Protein AF-A0A955EKD9-F1 (afdb_monomer_lite)

Radius of gyration: 18.62 Å; chains: 1; bounding box: 45×38×48 Å

Sequence (215 aa):
QSFLDLGGYDPAFGYYVEEYDLCARLIRHDQRIIHSRAITFEHRKVTAGRDFGDILYRLVRNNAWVMARYAPDEHAADALQRMLSRYEGIARRENVIEAWQRARADIDGSLSGQPRTPLSEKGWRRLTGAAAVAAHLVPALRRDDITSVHLIAEGKGADVIAHELTQAGIRLCDQAPTAVIGTLSPGPLLDALARDPDACAPWSLRHHDGILARR

pLDDT: mean 92.91, std 12.82, range [29.22, 98.69]

Structure (mmCIF, N/CA/C/O backbone):
data_AF-A0A955EKD9-F1
#
_entry.id   AF-A0A955EKD9-F1
#
loop_
_atom_site.group_PDB
_atom_site.id
_atom_site.type_symbol
_atom_site.label_atom_id
_atom_site.label_alt_id
_atom_site.label_comp_id
_atom_site.label_asym_id
_atom_site.label_entity_id
_atom_site.label_seq_id
_atom_site.pdbx_PDB_ins_code
_atom_site.Cartn_x
_atom_site.Cartn_y
_atom_site.Cartn_z
_atom_site.occupancy
_atom_site.B_iso_or_equiv
_atom_site.auth_seq_id
_atom_site.auth_comp_id
_atom_site.auth_asym_id
_atom_site.auth_atom_id
_atom_site.pdbx_PDB_model_num
ATOM 1 N N . GLN A 1 1 ? -9.204 -21.662 -11.131 1.00 68.81 1 GLN A N 1
ATOM 2 C CA . GLN A 1 1 ? -9.747 -21.117 -12.388 1.00 68.81 1 GLN A CA 1
ATOM 3 C C . GLN A 1 1 ? -9.455 -19.622 -12.520 1.00 68.81 1 GLN A C 1
ATOM 5 O O . GLN A 1 1 ? -8.632 -19.290 -13.357 1.00 68.81 1 GLN A O 1
ATOM 10 N N . SER A 1 2 ? -9.918 -18.765 -11.593 1.00 86.81 2 SER A N 1
ATOM 11 C CA . SER A 1 2 ? -9.746 -17.294 -11.664 1.00 86.81 2 SER A CA 1
ATOM 12 C C . SER A 1 2 ? -8.355 -16.756 -12.077 1.00 86.81 2 SER A C 1
ATOM 14 O O . SER A 1 2 ? -8.279 -15.878 -12.928 1.00 86.81 2 SER A O 1
ATOM 16 N N . PHE A 1 3 ? -7.244 -17.283 -11.539 1.00 92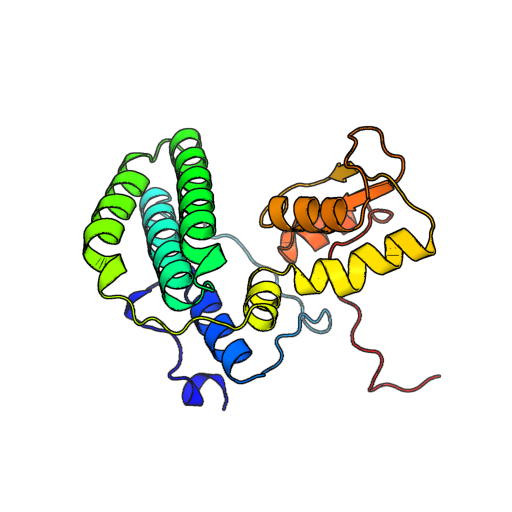.69 3 PHE A N 1
ATOM 17 C CA . PHE A 1 3 ? -5.898 -16.792 -11.889 1.00 92.69 3 PHE A CA 1
ATOM 18 C C . PHE A 1 3 ? -5.590 -16.887 -13.392 1.00 92.69 3 PHE A C 1
ATOM 20 O O . PHE A 1 3 ? -5.113 -15.920 -13.980 1.00 92.69 3 PHE A O 1
ATOM 27 N N . LEU A 1 4 ? -5.877 -18.036 -14.014 1.00 94.44 4 LEU A N 1
ATOM 28 C CA . LEU A 1 4 ? -5.618 -18.256 -15.439 1.00 94.44 4 LEU A CA 1
ATOM 29 C C . LEU A 1 4 ? -6.639 -17.525 -16.310 1.00 94.44 4 LEU A C 1
ATOM 31 O O . LEU A 1 4 ? -6.264 -16.978 -17.341 1.00 94.44 4 LEU A O 1
ATOM 35 N N . ASP A 1 5 ? -7.891 -17.443 -15.857 1.00 94.94 5 ASP A N 1
ATOM 36 C CA . ASP A 1 5 ? -8.950 -16.715 -16.566 1.00 94.94 5 ASP A CA 1
ATOM 37 C C . ASP A 1 5 ? -8.640 -15.208 -16.663 1.00 94.94 5 ASP A C 1
ATOM 39 O O . ASP A 1 5 ? -9.056 -14.543 -17.607 1.00 94.94 5 ASP A O 1
ATOM 43 N N . LEU A 1 6 ? -7.870 -14.670 -15.708 1.00 95.38 6 LEU A N 1
ATOM 44 C CA . LEU A 1 6 ? -7.386 -13.287 -15.715 1.00 95.38 6 LEU A CA 1
ATOM 45 C C . LEU A 1 6 ? -6.032 -13.108 -16.422 1.00 95.38 6 LEU A C 1
ATOM 47 O O . LEU A 1 6 ? -5.512 -11.993 -16.433 1.00 95.38 6 LEU A O 1
ATOM 51 N N . GLY A 1 7 ? -5.450 -14.167 -16.994 1.00 96.00 7 GLY A N 1
ATOM 52 C CA . GLY A 1 7 ? -4.169 -14.119 -17.708 1.00 96.00 7 GLY A CA 1
ATOM 53 C C . GLY A 1 7 ? -2.924 -14.278 -16.828 1.00 96.00 7 GLY A C 1
ATOM 54 O O . GLY A 1 7 ? -1.817 -14.014 -17.285 1.00 96.00 7 GLY A O 1
ATOM 55 N N . GLY A 1 8 ? -3.074 -14.712 -15.575 1.00 96.12 8 GLY A N 1
ATOM 56 C CA . GLY A 1 8 ? -1.955 -14.943 -14.664 1.00 96.12 8 GLY A CA 1
ATOM 57 C C . GLY A 1 8 ? -1.267 -13.655 -14.202 1.00 96.12 8 GLY A C 1
ATOM 58 O O . GLY A 1 8 ? -1.914 -12.615 -14.067 1.00 96.12 8 GLY A O 1
ATOM 59 N N . TYR A 1 9 ? 0.034 -13.723 -13.915 1.00 97.69 9 TYR A N 1
ATOM 60 C CA . TYR A 1 9 ? 0.854 -12.535 -13.657 1.00 97.69 9 TYR A CA 1
ATOM 61 C C . TYR A 1 9 ? 1.326 -11.910 -14.967 1.00 97.69 9 TYR A C 1
ATOM 63 O O . TYR A 1 9 ? 1.679 -12.629 -15.899 1.00 97.69 9 TYR A O 1
ATOM 71 N N . ASP A 1 10 ? 1.385 -10.579 -15.009 1.00 97.06 10 ASP A N 1
ATOM 72 C CA . ASP A 1 10 ? 2.020 -9.864 -16.113 1.00 97.06 10 ASP A CA 1
ATOM 73 C C . ASP A 1 10 ? 3.542 -10.115 -16.072 1.00 97.06 10 ASP A C 1
ATOM 75 O O . ASP A 1 10 ? 4.213 -9.655 -15.139 1.00 97.06 10 ASP A O 1
ATOM 79 N N . PRO A 1 11 ? 4.120 -10.826 -17.061 1.00 97.00 11 PRO A N 1
ATOM 80 C CA . PRO A 1 11 ? 5.540 -11.165 -17.053 1.00 97.00 11 PRO A CA 1
ATOM 81 C C . PRO A 1 11 ? 6.444 -9.929 -17.127 1.00 97.00 11 PRO A C 1
ATOM 83 O O . PRO A 1 11 ? 7.606 -10.011 -16.727 1.00 97.00 11 PRO A O 1
ATOM 86 N N . ALA A 1 12 ? 5.936 -8.774 -17.575 1.00 96.81 12 ALA A N 1
ATOM 87 C CA . ALA A 1 12 ? 6.707 -7.537 -17.613 1.00 96.81 12 ALA A CA 1
ATOM 88 C C . ALA A 1 12 ? 7.110 -7.059 -16.211 1.00 96.81 12 ALA A C 1
ATOM 90 O O . ALA A 1 12 ? 8.150 -6.411 -16.072 1.00 96.81 12 ALA A O 1
ATOM 91 N N . PHE A 1 13 ? 6.347 -7.400 -15.162 1.00 96.94 13 PHE A N 1
ATOM 92 C CA . PHE A 1 13 ? 6.727 -7.114 -13.773 1.00 96.94 13 PHE A CA 1
ATOM 93 C C . PHE A 1 13 ? 7.996 -7.874 -13.378 1.00 96.94 13 PHE A C 1
ATOM 95 O O . PHE A 1 13 ? 8.856 -7.329 -12.675 1.00 96.94 13 PHE A O 1
ATOM 102 N N . GLY A 1 14 ? 8.127 -9.113 -13.860 1.00 94.56 14 GLY A N 1
ATOM 103 C CA . GLY A 1 14 ? 9.163 -10.070 -13.492 1.00 94.56 14 GLY A CA 1
ATOM 104 C C . GLY A 1 14 ? 9.032 -10.538 -12.042 1.00 94.56 14 GLY A C 1
ATOM 105 O O . GLY A 1 14 ? 8.779 -11.711 -11.797 1.00 94.56 14 GLY A O 1
ATOM 106 N N . TYR A 1 15 ? 9.221 -9.620 -11.092 1.00 91.50 15 TYR A N 1
ATOM 107 C CA . TYR A 1 15 ? 9.164 -9.877 -9.656 1.00 91.50 15 TYR A CA 1
ATOM 108 C C . TYR A 1 15 ? 8.871 -8.586 -8.877 1.00 91.50 15 TYR A C 1
ATOM 110 O O . TYR A 1 15 ? 9.307 -7.508 -9.296 1.00 91.50 15 TYR A O 1
ATOM 118 N N . TYR A 1 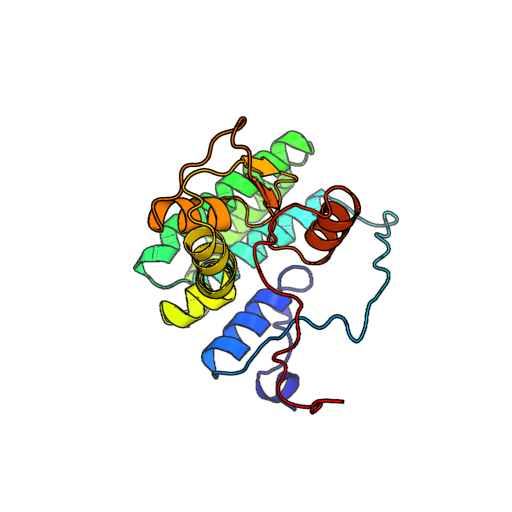16 ? 8.247 -8.736 -7.708 1.00 94.50 16 TYR A N 1
ATOM 119 C CA . TYR A 1 16 ? 7.728 -7.688 -6.827 1.00 94.50 16 TYR A CA 1
ATOM 120 C C . TYR A 1 16 ? 6.524 -6.931 -7.401 1.00 94.50 16 TYR A C 1
ATOM 122 O O . TYR A 1 16 ? 6.656 -6.224 -8.398 1.00 94.50 16 TYR A O 1
ATOM 130 N N . VAL A 1 17 ? 5.408 -6.920 -6.656 1.00 96.94 17 VAL A N 1
ATOM 131 C CA . VAL A 1 17 ? 4.205 -6.097 -6.904 1.00 96.94 17 VAL A CA 1
ATOM 132 C C . VAL A 1 17 ? 3.298 -6.653 -8.013 1.00 96.94 17 VAL A C 1
ATOM 134 O O . VAL A 1 17 ? 2.203 -6.128 -8.227 1.00 96.94 17 VAL A O 1
ATOM 137 N N . GLU A 1 18 ? 3.669 -7.757 -8.668 1.00 97.56 18 GLU A N 1
ATOM 138 C CA . GLU A 1 18 ? 2.787 -8.488 -9.588 1.00 97.56 18 GLU A CA 1
ATOM 139 C C . GLU A 1 18 ? 1.488 -8.935 -8.902 1.00 97.56 18 GLU A C 1
ATOM 141 O O . GLU A 1 18 ? 0.423 -9.006 -9.523 1.00 97.56 18 GLU A O 1
ATOM 146 N N . GLU A 1 19 ? 1.551 -9.169 -7.590 1.00 96.69 19 GLU A N 1
ATOM 147 C CA . GLU A 1 19 ? 0.399 -9.530 -6.788 1.00 96.69 19 GLU A CA 1
ATOM 148 C C . GLU A 1 19 ? -0.602 -8.374 -6.650 1.00 96.69 19 GLU A C 1
ATOM 150 O O . GLU A 1 19 ? -1.799 -8.634 -6.544 1.00 96.69 19 GLU A O 1
ATOM 155 N N . TYR A 1 20 ? -0.172 -7.105 -6.720 1.00 97.62 20 TYR A N 1
ATOM 156 C CA . TYR A 1 20 ? -1.100 -5.961 -6.653 1.00 97.62 20 TYR A CA 1
ATOM 157 C C . TYR A 1 20 ? -1.836 -5.766 -7.974 1.00 97.62 20 TYR A C 1
ATOM 159 O O . TYR A 1 20 ? -3.033 -5.484 -7.953 1.00 97.62 20 TYR A O 1
ATOM 167 N N . ASP A 1 21 ? -1.156 -5.967 -9.104 1.00 98.31 21 ASP A N 1
ATOM 168 C CA . ASP A 1 21 ? -1.784 -5.976 -10.429 1.00 98.31 21 ASP A CA 1
ATOM 169 C C . ASP A 1 21 ? -2.865 -7.066 -10.516 1.00 98.31 21 ASP A C 1
ATOM 171 O O . ASP A 1 21 ? -4.015 -6.792 -10.872 1.00 98.31 21 ASP A O 1
ATOM 175 N N . LEU A 1 22 ? -2.538 -8.286 -10.072 1.00 97.75 22 LEU A N 1
ATOM 176 C CA . LEU A 1 22 ? -3.513 -9.373 -9.992 1.00 97.75 22 LEU A CA 1
ATOM 177 C C . LEU A 1 22 ? -4.671 -9.030 -9.043 1.00 97.75 22 LEU A C 1
ATOM 179 O O . LEU A 1 22 ? -5.830 -9.232 -9.401 1.00 97.75 22 LEU A O 1
ATOM 183 N N . CYS A 1 23 ? -4.390 -8.486 -7.854 1.00 97.81 23 CYS A N 1
ATOM 184 C CA . CYS A 1 23 ? -5.432 -8.068 -6.912 1.00 97.81 23 CYS A CA 1
ATOM 185 C C . CYS A 1 23 ? -6.364 -7.014 -7.518 1.00 97.81 23 CYS A C 1
ATOM 187 O O . CYS A 1 23 ? -7.579 -7.111 -7.347 1.00 97.81 23 CYS A O 1
ATOM 189 N N . ALA A 1 24 ? -5.828 -6.035 -8.249 1.00 98.19 24 ALA A N 1
ATOM 190 C CA . ALA A 1 24 ? -6.625 -5.017 -8.920 1.00 98.19 24 ALA A CA 1
ATOM 191 C C . ALA A 1 24 ? -7.549 -5.639 -9.977 1.00 98.19 24 ALA A C 1
ATOM 193 O O . ALA A 1 24 ? -8.745 -5.342 -9.993 1.00 98.19 24 ALA A O 1
ATOM 194 N N . ARG A 1 25 ? -7.040 -6.573 -10.794 1.00 97.81 25 ARG A N 1
ATOM 195 C CA . ARG A 1 25 ? -7.864 -7.328 -11.753 1.00 97.81 25 ARG A CA 1
ATOM 196 C C . ARG A 1 25 ? -8.952 -8.146 -11.055 1.00 97.81 25 ARG A C 1
ATOM 198 O O . ARG A 1 25 ? -10.115 -8.040 -11.431 1.00 97.81 25 ARG A O 1
ATOM 205 N N . LEU A 1 26 ? -8.625 -8.881 -9.991 1.00 97.56 26 LEU A N 1
ATOM 206 C CA . LEU A 1 26 ? -9.610 -9.624 -9.191 1.00 97.56 26 LEU A CA 1
ATOM 207 C C . LEU A 1 26 ? -10.717 -8.701 -8.652 1.00 97.56 26 LEU A C 1
ATOM 209 O O . LEU A 1 26 ? -11.901 -9.004 -8.789 1.00 97.56 26 LEU A O 1
ATOM 213 N N . ILE A 1 27 ? -10.341 -7.554 -8.077 1.00 97.44 27 ILE A N 1
ATOM 214 C CA . ILE A 1 27 ? -11.277 -6.561 -7.531 1.00 97.44 27 ILE A CA 1
ATOM 215 C C . ILE A 1 27 ? -12.175 -5.981 -8.626 1.00 97.44 27 ILE A C 1
ATOM 217 O O . ILE A 1 27 ? -13.371 -5.820 -8.392 1.00 97.44 27 ILE A O 1
ATOM 221 N N . ARG A 1 28 ? -11.618 -5.687 -9.805 1.00 96.88 28 ARG A N 1
ATOM 222 C CA . ARG A 1 28 ? -12.356 -5.173 -10.966 1.00 96.88 28 ARG A CA 1
ATOM 223 C C . ARG A 1 28 ? -13.402 -6.162 -11.487 1.00 96.88 28 ARG A C 1
ATOM 225 O O . ARG A 1 28 ? -14.419 -5.733 -12.013 1.00 96.88 28 ARG A O 1
ATOM 232 N N . HIS A 1 29 ? -13.168 -7.460 -11.311 1.00 96.12 29 HIS A N 1
ATOM 233 C CA . HIS A 1 29 ? -14.123 -8.530 -11.616 1.00 96.12 29 HIS A CA 1
ATOM 234 C C . HIS A 1 29 ? -14.992 -8.921 -10.405 1.00 96.12 29 HIS A C 1
ATOM 236 O O . HIS A 1 29 ? -15.474 -10.050 -10.327 1.00 96.12 29 HIS A O 1
ATOM 242 N N . ASP A 1 30 ? -15.150 -8.012 -9.434 1.00 94.75 30 ASP A N 1
ATOM 243 C CA . ASP A 1 30 ? -15.943 -8.180 -8.208 1.00 94.75 30 ASP A CA 1
ATOM 244 C C . ASP A 1 30 ? -15.587 -9.416 -7.366 1.00 94.75 30 ASP A C 1
ATOM 246 O O . ASP A 1 30 ? -16.327 -9.822 -6.464 1.00 94.75 30 ASP A O 1
ATOM 250 N N . GLN A 1 31 ? -14.404 -9.990 -7.580 1.00 95.56 31 GLN A N 1
ATOM 251 C CA . GLN A 1 31 ? -13.949 -11.126 -6.799 1.00 95.56 31 GLN A CA 1
ATOM 252 C C . GLN A 1 31 ? -13.519 -10.690 -5.401 1.00 95.56 31 GLN A C 1
ATOM 254 O O . GLN A 1 31 ? -13.154 -9.535 -5.146 1.00 95.56 31 GLN A O 1
ATOM 259 N N . ARG A 1 32 ? -13.576 -11.632 -4.458 1.00 91.44 32 ARG A N 1
ATOM 260 C CA . ARG A 1 32 ? -13.220 -11.419 -3.053 1.00 91.44 32 ARG A CA 1
ATOM 261 C C . ARG A 1 32 ? -11.824 -11.957 -2.768 1.00 91.44 32 ARG A C 1
ATOM 263 O O . ARG A 1 32 ? -11.495 -13.072 -3.151 1.00 91.44 32 ARG A O 1
ATOM 270 N N . ILE A 1 33 ? -11.048 -11.165 -2.038 1.00 89.94 33 ILE A N 1
ATOM 271 C CA . ILE A 1 33 ? -9.732 -11.531 -1.515 1.00 89.94 33 ILE A CA 1
ATOM 272 C C . ILE A 1 33 ? -9.880 -11.544 0.002 1.00 89.94 33 ILE A C 1
ATOM 274 O O . ILE A 1 33 ? -10.353 -10.564 0.579 1.00 8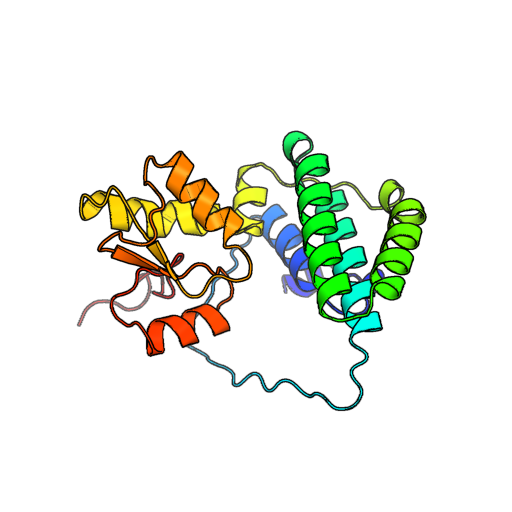9.94 33 ILE A O 1
ATOM 278 N N . ILE A 1 34 ? -9.551 -12.669 0.632 1.00 86.88 34 ILE A N 1
ATOM 279 C CA . ILE A 1 34 ? -9.764 -12.898 2.062 1.00 86.88 34 ILE A CA 1
ATOM 280 C C . ILE A 1 34 ? -8.443 -13.354 2.673 1.00 86.88 34 ILE A C 1
ATOM 282 O O . ILE A 1 34 ? -7.807 -14.273 2.164 1.00 86.88 34 ILE A O 1
ATOM 286 N N . HIS A 1 35 ? -8.063 -12.738 3.790 1.00 83.94 35 HIS A N 1
ATOM 287 C CA . HIS A 1 35 ? -6.997 -13.243 4.646 1.00 83.94 35 HIS A CA 1
ATOM 288 C C . HIS A 1 35 ? -7.596 -14.238 5.643 1.00 83.94 35 HIS A C 1
ATOM 290 O O . HIS A 1 35 ? -8.589 -13.935 6.301 1.00 83.94 35 HIS A O 1
ATOM 296 N N . SER A 1 36 ? -7.005 -15.426 5.753 1.00 83.88 36 SER A N 1
ATOM 297 C CA . SER A 1 36 ? -7.449 -16.480 6.668 1.00 83.88 36 SER A CA 1
ATOM 298 C C . SER A 1 36 ? -6.313 -16.887 7.597 1.00 83.88 36 SER A C 1
ATOM 300 O O . SER A 1 36 ? -5.160 -16.948 7.181 1.00 83.88 36 SER A O 1
ATOM 302 N N . ARG A 1 37 ? -6.655 -17.196 8.854 1.00 81.44 37 ARG A N 1
ATOM 303 C CA . ARG A 1 37 ? -5.739 -17.818 9.826 1.00 81.44 37 ARG A CA 1
ATOM 304 C C . ARG A 1 37 ? -5.813 -19.341 9.836 1.00 81.44 37 ARG A C 1
ATOM 306 O O . ARG A 1 37 ? -5.075 -19.960 10.593 1.00 81.44 37 ARG A O 1
ATOM 313 N N . ALA A 1 38 ? -6.700 -19.940 9.040 1.00 85.56 38 ALA A N 1
ATOM 314 C CA . ALA A 1 38 ? -6.830 -21.393 8.966 1.00 85.56 38 ALA A CA 1
ATOM 315 C C . ALA A 1 38 ? -5.541 -22.048 8.451 1.00 85.56 38 ALA A C 1
ATOM 317 O O . ALA A 1 38 ? -5.279 -23.210 8.746 1.00 85.56 38 ALA A O 1
ATOM 318 N N . ILE A 1 39 ? -4.738 -21.293 7.696 1.00 84.19 39 ILE A N 1
ATOM 319 C CA . ILE A 1 39 ? -3.436 -21.715 7.200 1.00 84.19 39 ILE A CA 1
ATOM 320 C C . ILE A 1 39 ? -2.447 -20.578 7.448 1.00 84.19 39 ILE A C 1
ATOM 322 O O . ILE A 1 39 ? -2.705 -19.430 7.085 1.00 84.19 39 ILE A O 1
ATOM 326 N N . THR A 1 40 ? -1.314 -20.900 8.066 1.00 83.19 40 THR A N 1
ATOM 327 C CA . THR A 1 40 ? -0.208 -19.972 8.304 1.00 83.19 40 THR A CA 1
ATOM 328 C C . THR A 1 40 ? 1.068 -20.523 7.687 1.00 83.19 40 THR A C 1
ATOM 330 O O . THR A 1 40 ? 1.267 -21.733 7.598 1.00 83.19 40 THR A O 1
ATOM 333 N N . PHE A 1 41 ? 1.938 -19.620 7.244 1.00 86.81 41 PHE A N 1
ATOM 334 C CA . PHE A 1 41 ? 3.208 -19.971 6.623 1.00 86.81 41 PHE A CA 1
ATOM 335 C C . PHE A 1 41 ? 4.335 -19.216 7.316 1.00 86.81 41 PHE A C 1
ATOM 337 O O . PHE A 1 41 ? 4.217 -18.017 7.577 1.00 86.81 41 PHE A O 1
ATOM 344 N N . GLU A 1 42 ? 5.441 -19.908 7.579 1.00 87.69 42 GLU A N 1
ATOM 345 C CA . GLU A 1 42 ? 6.676 -19.265 8.014 1.00 87.69 42 GLU A CA 1
ATOM 346 C C . GLU A 1 42 ? 7.377 -18.662 6.788 1.00 87.69 42 GLU A C 1
ATOM 348 O O . GLU A 1 42 ? 7.867 -19.379 5.915 1.00 87.69 42 GLU A O 1
ATOM 353 N N . HIS A 1 43 ? 7.425 -17.332 6.705 1.00 85.75 43 HIS A N 1
ATOM 354 C CA . HIS A 1 43 ? 8.124 -16.643 5.624 1.00 85.75 43 HIS A CA 1
ATOM 355 C C . HIS A 1 43 ? 9.549 -16.281 6.051 1.00 85.75 43 HIS A C 1
ATOM 357 O O . HIS A 1 43 ? 9.783 -15.273 6.721 1.00 85.75 43 HIS A O 1
ATOM 363 N N . ARG A 1 44 ? 10.522 -17.096 5.630 1.00 86.38 44 ARG A N 1
ATOM 364 C CA . ARG A 1 44 ? 11.944 -16.819 5.859 1.00 86.38 44 ARG A CA 1
ATOM 365 C C . ARG A 1 44 ? 12.491 -15.911 4.769 1.00 86.38 44 ARG A C 1
ATOM 367 O O . ARG A 1 44 ? 12.543 -16.280 3.598 1.00 86.38 44 ARG A O 1
ATOM 374 N N . LYS A 1 45 ? 12.955 -14.727 5.167 1.00 82.75 45 LYS A N 1
ATOM 375 C CA . LYS A 1 45 ? 13.708 -13.846 4.272 1.00 82.75 45 LYS A CA 1
ATOM 376 C C . LYS A 1 45 ? 15.063 -14.492 3.985 1.00 82.75 45 LYS A C 1
ATOM 378 O O . LYS A 1 45 ? 15.915 -14.554 4.864 1.00 82.75 45 LYS A O 1
ATOM 383 N N . VAL A 1 46 ? 15.274 -14.937 2.753 1.00 86.94 46 VAL A N 1
ATOM 384 C CA . VAL A 1 46 ? 16.617 -15.278 2.272 1.00 86.94 46 VAL A CA 1
ATOM 385 C C . VAL A 1 46 ? 17.361 -13.969 2.020 1.00 86.94 46 VAL A C 1
ATOM 387 O O . VAL A 1 46 ? 16.789 -13.053 1.432 1.00 86.94 46 VAL A O 1
ATOM 390 N N . THR A 1 47 ? 18.593 -13.841 2.507 1.00 83.94 47 THR A N 1
ATOM 391 C CA . THR A 1 47 ? 19.465 -12.676 2.254 1.00 83.94 47 THR A CA 1
ATOM 392 C C . THR A 1 47 ? 20.481 -12.953 1.150 1.00 83.94 47 THR A C 1
ATOM 394 O O . THR A 1 47 ? 20.868 -12.037 0.431 1.00 83.94 47 THR A O 1
ATOM 397 N N . ALA A 1 48 ? 20.877 -14.216 0.976 1.00 90.50 48 ALA A N 1
ATOM 398 C CA . ALA A 1 48 ? 21.798 -14.632 -0.072 1.00 90.50 48 ALA A CA 1
ATOM 399 C C . ALA A 1 48 ? 21.249 -14.291 -1.469 1.00 90.50 48 ALA A C 1
ATOM 401 O O . ALA A 1 48 ? 20.095 -14.587 -1.780 1.00 90.50 48 ALA A O 1
ATOM 402 N N . GLY A 1 49 ? 22.087 -13.665 -2.300 1.00 86.56 49 GLY A N 1
ATOM 403 C CA . GLY A 1 49 ? 21.756 -13.319 -3.687 1.00 86.56 49 GLY A CA 1
ATOM 404 C C . GLY A 1 49 ? 20.778 -12.154 -3.855 1.00 86.56 49 GLY A C 1
ATOM 405 O O . GLY A 1 49 ? 20.250 -11.969 -4.948 1.00 86.56 49 GLY A O 1
ATOM 406 N N . ARG A 1 50 ? 20.504 -11.374 -2.800 1.00 90.50 50 ARG A N 1
ATOM 407 C CA . ARG A 1 50 ? 19.623 -10.203 -2.886 1.00 90.50 50 ARG A CA 1
ATOM 408 C C . ARG A 1 50 ? 20.424 -8.918 -3.014 1.00 90.50 50 ARG A C 1
ATOM 410 O O . ARG A 1 50 ? 21.055 -8.486 -2.056 1.00 90.50 50 ARG A O 1
ATOM 417 N N . ASP A 1 51 ? 20.311 -8.281 -4.170 1.00 94.62 51 ASP A N 1
ATOM 418 C CA . ASP A 1 51 ? 20.728 -6.897 -4.367 1.00 94.62 51 ASP A CA 1
ATOM 419 C C . ASP A 1 51 ? 19.561 -5.968 -3.999 1.00 94.62 51 ASP A C 1
ATOM 421 O O . ASP A 1 51 ? 18.495 -5.994 -4.623 1.00 94.62 51 ASP A O 1
ATOM 425 N N . PHE A 1 52 ? 19.729 -5.172 -2.940 1.00 95.31 52 PHE A N 1
ATOM 426 C CA . PHE A 1 52 ? 18.672 -4.273 -2.479 1.00 95.31 52 PHE A CA 1
ATOM 427 C C . PHE A 1 52 ? 18.363 -3.153 -3.482 1.00 95.31 52 PHE A C 1
ATOM 429 O O . PHE A 1 52 ? 17.205 -2.752 -3.596 1.00 95.31 52 PHE A O 1
ATOM 436 N N . GLY A 1 53 ? 19.353 -2.695 -4.250 1.00 97.69 53 GLY A N 1
ATOM 437 C CA . GLY A 1 53 ? 19.157 -1.729 -5.325 1.00 97.69 53 GLY A CA 1
ATOM 438 C C . GLY A 1 53 ? 18.252 -2.288 -6.422 1.00 97.69 53 GLY A C 1
ATOM 439 O O . GLY A 1 53 ? 17.285 -1.638 -6.821 1.00 97.69 53 GLY A O 1
ATOM 440 N N . ASP A 1 54 ? 18.467 -3.527 -6.859 1.00 96.94 54 ASP A N 1
ATOM 441 C CA . ASP A 1 54 ? 17.585 -4.166 -7.846 1.00 96.94 54 ASP A CA 1
ATOM 442 C C . ASP A 1 54 ? 16.159 -4.370 -7.325 1.00 96.94 54 ASP A C 1
ATOM 444 O O . ASP A 1 54 ? 15.185 -4.154 -8.054 1.00 96.94 54 ASP A O 1
ATOM 448 N N . ILE A 1 55 ? 16.024 -4.733 -6.049 1.00 96.38 55 ILE A N 1
ATOM 449 C CA . ILE A 1 55 ? 14.724 -4.871 -5.384 1.00 96.38 55 ILE A CA 1
ATOM 450 C C . ILE A 1 55 ? 14.002 -3.528 -5.349 1.00 96.38 55 ILE A C 1
ATOM 452 O O . ILE A 1 55 ? 12.835 -3.441 -5.732 1.00 96.38 55 ILE A O 1
ATOM 456 N N . LEU A 1 56 ? 14.691 -2.477 -4.904 1.00 98.00 56 LEU A N 1
ATOM 457 C CA . LEU A 1 56 ? 14.133 -1.137 -4.816 1.00 98.00 56 LEU A CA 1
ATOM 458 C C . LEU A 1 56 ? 13.707 -0.631 -6.196 1.00 98.00 56 LEU A C 1
ATOM 460 O O . LEU A 1 56 ? 12.588 -0.145 -6.340 1.00 98.00 56 LEU A O 1
ATOM 464 N N . TYR A 1 57 ? 14.561 -0.794 -7.208 1.00 98.50 57 TYR A N 1
ATOM 465 C CA . TYR A 1 57 ? 14.251 -0.419 -8.586 1.00 98.50 57 TYR A CA 1
ATOM 466 C C . TYR A 1 57 ? 12.936 -1.059 -9.059 1.00 98.50 57 TYR A C 1
ATOM 468 O O . TYR A 1 57 ? 12.034 -0.353 -9.519 1.00 98.50 57 TYR A O 1
ATOM 476 N N . ARG A 1 58 ? 12.786 -2.379 -8.870 1.00 98.12 58 ARG A N 1
ATOM 477 C CA . ARG A 1 58 ? 11.564 -3.110 -9.246 1.00 98.12 58 ARG A CA 1
ATOM 478 C C . ARG A 1 58 ? 10.353 -2.646 -8.451 1.00 98.12 58 ARG A C 1
ATOM 480 O O . ARG A 1 58 ? 9.306 -2.412 -9.043 1.00 98.12 58 ARG A O 1
ATOM 487 N N . LEU A 1 59 ? 10.492 -2.458 -7.137 1.00 97.69 59 LEU A N 1
ATOM 488 C CA . LEU A 1 59 ? 9.407 -1.965 -6.288 1.00 97.69 59 LEU A CA 1
ATOM 489 C C . LEU A 1 59 ? 8.900 -0.598 -6.758 1.00 97.69 59 LEU A C 1
ATOM 491 O O . LEU A 1 59 ? 7.690 -0.418 -6.873 1.00 97.69 59 LEU A O 1
ATOM 495 N N . VAL A 1 60 ? 9.797 0.346 -7.048 1.00 98.50 60 VAL A N 1
ATOM 496 C CA . VAL A 1 60 ? 9.430 1.699 -7.490 1.00 98.50 60 VAL A CA 1
ATOM 497 C C . VAL A 1 60 ? 8.724 1.653 -8.841 1.00 98.50 60 VAL A C 1
ATOM 499 O O . VAL A 1 60 ? 7.607 2.157 -8.969 1.00 98.50 60 VAL A O 1
ATOM 502 N N . ARG A 1 61 ? 9.342 1.000 -9.831 1.00 98.56 61 ARG A N 1
ATOM 503 C CA . ARG A 1 61 ? 8.789 0.890 -11.184 1.00 98.56 61 ARG A CA 1
ATOM 504 C C . ARG A 1 61 ? 7.431 0.185 -11.184 1.00 98.56 61 ARG A C 1
ATOM 506 O O . ARG A 1 61 ? 6.459 0.714 -11.715 1.00 98.56 61 ARG A O 1
ATOM 513 N N . ASN A 1 62 ? 7.343 -0.983 -10.553 1.00 98.62 62 ASN A N 1
ATOM 514 C CA . ASN A 1 62 ? 6.140 -1.810 -10.595 1.00 98.62 62 ASN A CA 1
ATOM 515 C C . ASN A 1 62 ? 4.979 -1.183 -9.819 1.00 98.62 62 ASN A C 1
ATOM 517 O O . ASN A 1 62 ? 3.844 -1.221 -10.293 1.00 98.62 62 ASN A O 1
ATOM 521 N N . ASN A 1 63 ? 5.237 -0.537 -8.673 1.00 98.50 63 ASN A N 1
ATOM 522 C CA . ASN A 1 63 ? 4.183 0.229 -8.003 1.00 98.50 63 ASN A CA 1
ATOM 523 C C . ASN A 1 63 ? 3.700 1.394 -8.877 1.00 98.50 63 ASN A C 1
ATOM 525 O O . ASN A 1 63 ? 2.494 1.609 -8.951 1.00 98.50 63 ASN A O 1
ATOM 529 N N . ALA A 1 64 ? 4.593 2.116 -9.567 1.00 98.50 64 ALA A N 1
ATOM 530 C CA . ALA A 1 64 ? 4.187 3.194 -10.473 1.00 98.50 64 ALA A CA 1
ATOM 531 C C . ALA A 1 64 ? 3.270 2.686 -11.591 1.00 98.50 64 ALA A C 1
ATOM 533 O O . ALA A 1 64 ? 2.252 3.315 -11.879 1.00 98.50 64 ALA A O 1
ATOM 534 N N . TRP A 1 65 ? 3.582 1.523 -12.170 1.00 98.62 65 TRP A N 1
ATOM 535 C CA . TRP A 1 65 ? 2.719 0.883 -13.159 1.00 98.62 65 TRP A CA 1
ATOM 536 C C . TRP A 1 65 ? 1.353 0.519 -12.576 1.00 98.62 65 TRP A C 1
ATOM 538 O O . TRP A 1 65 ? 0.344 0.828 -13.198 1.00 98.62 65 TRP A O 1
ATOM 548 N N . VAL A 1 66 ? 1.283 -0.048 -11.367 1.00 98.50 66 VAL A N 1
ATOM 549 C CA . VAL A 1 66 ? -0.005 -0.326 -10.700 1.00 98.50 66 VAL A CA 1
ATOM 550 C C . VAL A 1 66 ? -0.814 0.956 -10.488 1.00 98.50 66 VAL A C 1
ATOM 552 O O . VAL A 1 66 ? -2.007 0.971 -10.790 1.00 98.50 66 VAL A O 1
ATOM 555 N N . MET A 1 67 ? -0.185 2.046 -10.030 1.00 98.31 67 MET A N 1
ATOM 556 C CA . MET A 1 67 ? -0.872 3.336 -9.871 1.00 98.31 67 MET A CA 1
ATOM 557 C C . MET A 1 67 ? -1.392 3.848 -11.224 1.00 98.31 67 MET A C 1
ATOM 559 O O . MET A 1 67 ? -2.552 4.237 -11.335 1.00 98.31 67 MET A O 1
ATOM 563 N N . ALA A 1 68 ? -0.571 3.795 -12.276 1.00 97.88 68 ALA A N 1
ATOM 564 C CA . ALA A 1 68 ? -0.966 4.233 -13.613 1.00 97.88 68 ALA A CA 1
ATOM 565 C C . ALA A 1 68 ? -2.052 3.356 -14.248 1.00 97.88 68 ALA A C 1
ATOM 567 O O . ALA A 1 68 ? -2.881 3.855 -15.001 1.00 97.88 68 ALA A O 1
ATOM 568 N N . ARG A 1 69 ? -2.085 2.058 -13.953 1.00 98.38 69 ARG A N 1
ATOM 569 C CA . ARG A 1 69 ? -3.115 1.162 -14.484 1.00 98.38 69 ARG A CA 1
ATOM 570 C C . ARG A 1 69 ? -4.445 1.339 -13.758 1.00 98.38 69 ARG A C 1
ATOM 572 O O . ARG A 1 69 ? -5.481 1.372 -14.418 1.00 98.38 69 ARG A O 1
ATOM 579 N N . TYR A 1 70 ? -4.422 1.449 -12.427 1.00 98.69 70 TYR A N 1
ATOM 580 C CA . TYR A 1 70 ? -5.601 1.162 -11.601 1.00 98.69 70 TYR A CA 1
ATOM 581 C C . TYR A 1 70 ? -6.078 2.290 -10.687 1.00 98.69 70 TYR A C 1
ATOM 583 O O . TYR A 1 70 ? -7.219 2.213 -10.227 1.00 98.69 70 TYR A O 1
ATOM 591 N N . ALA A 1 71 ? -5.266 3.314 -10.410 1.00 98.31 71 ALA A N 1
ATOM 592 C CA . ALA A 1 71 ? -5.730 4.433 -9.593 1.00 98.31 71 ALA A CA 1
ATOM 593 C C . ALA A 1 71 ? -6.841 5.201 -10.333 1.00 98.31 71 ALA A C 1
ATOM 595 O O . ALA A 1 71 ? -6.662 5.496 -11.523 1.00 98.31 71 ALA A O 1
ATOM 596 N N . PRO A 1 72 ? -7.961 5.541 -9.662 1.00 98.38 72 PRO A N 1
ATOM 597 C CA . PRO A 1 72 ? -8.940 6.465 -10.221 1.00 98.38 72 PRO A CA 1
ATOM 598 C C . PRO A 1 72 ? -8.270 7.797 -10.564 1.00 98.38 72 PRO A C 1
ATOM 600 O O . PRO A 1 72 ? -7.286 8.180 -9.926 1.00 98.38 72 PRO A O 1
ATOM 603 N N . ASP A 1 73 ? -8.790 8.501 -11.566 1.00 97.56 73 ASP A N 1
ATOM 604 C CA . ASP A 1 73 ? -8.103 9.665 -12.141 1.00 97.56 73 ASP A CA 1
ATOM 605 C C . ASP A 1 73 ? -7.859 10.779 -11.111 1.00 97.56 73 ASP A C 1
ATOM 607 O O . ASP A 1 73 ? -6.783 11.373 -11.095 1.00 97.56 73 ASP A O 1
ATOM 611 N N . GLU A 1 74 ? -8.798 10.979 -10.183 1.00 97.31 74 GLU A N 1
ATOM 612 C CA . GLU A 1 74 ? -8.683 11.931 -9.068 1.00 97.31 74 GLU A CA 1
ATOM 613 C C . GLU A 1 74 ? -7.575 11.584 -8.055 1.00 97.31 74 GLU A C 1
ATOM 615 O O . GLU A 1 74 ? -7.066 12.471 -7.377 1.00 97.31 74 GLU A O 1
ATOM 620 N N . HIS A 1 75 ? -7.151 10.316 -7.981 1.00 96.69 75 HIS A N 1
ATOM 621 C CA . HIS A 1 75 ? -6.104 9.851 -7.060 1.00 96.69 75 HIS A CA 1
ATOM 622 C C . HIS A 1 75 ? -4.766 9.597 -7.745 1.00 96.69 75 HIS A C 1
ATOM 624 O O . HIS A 1 75 ? -3.755 9.443 -7.061 1.00 96.69 75 HIS A O 1
ATOM 630 N N . ALA A 1 76 ? -4.737 9.484 -9.074 1.00 95.81 76 ALA A N 1
ATOM 631 C CA . ALA A 1 76 ? -3.599 8.921 -9.794 1.00 95.81 76 ALA A CA 1
ATOM 632 C C . ALA A 1 76 ? -2.299 9.714 -9.584 1.00 95.81 76 ALA A C 1
ATOM 634 O O . ALA A 1 76 ? -1.263 9.118 -9.276 1.00 95.81 76 ALA A O 1
ATOM 635 N N . ALA A 1 77 ? -2.355 11.043 -9.714 1.00 96.19 77 ALA A N 1
ATOM 636 C CA . ALA A 1 77 ? -1.189 11.913 -9.550 1.00 96.19 77 ALA A CA 1
ATOM 637 C C . ALA A 1 77 ? -0.657 11.874 -8.109 1.00 96.19 77 ALA A C 1
ATOM 639 O O . ALA A 1 77 ? 0.523 11.603 -7.876 1.00 96.19 77 ALA A O 1
ATOM 640 N N . ASP A 1 78 ? -1.554 12.055 -7.146 1.00 96.06 78 ASP A N 1
ATOM 641 C CA . ASP A 1 78 ? -1.246 12.079 -5.720 1.00 96.06 78 ASP A CA 1
ATOM 642 C C . ASP A 1 78 ? -0.714 10.733 -5.207 1.00 96.06 78 ASP A C 1
ATOM 644 O O . ASP A 1 78 ? 0.261 10.677 -4.454 1.00 96.06 78 ASP A O 1
ATOM 648 N N . ALA A 1 79 ? -1.327 9.622 -5.626 1.00 95.19 79 ALA A N 1
ATOM 649 C CA . ALA A 1 79 ? -0.888 8.281 -5.256 1.00 95.19 79 ALA A CA 1
ATOM 650 C C . ALA A 1 79 ? 0.509 7.976 -5.812 1.00 95.19 79 ALA A C 1
ATOM 652 O O . ALA A 1 79 ? 1.356 7.438 -5.093 1.00 95.19 79 ALA A O 1
ATOM 653 N N . LEU A 1 80 ? 0.773 8.364 -7.064 1.00 96.62 80 LEU A N 1
ATOM 654 C CA . LEU A 1 80 ? 2.090 8.224 -7.674 1.00 96.62 80 LEU A CA 1
ATOM 655 C C . LEU A 1 80 ? 3.133 9.068 -6.933 1.00 96.62 80 LEU A C 1
ATOM 657 O O . LEU A 1 80 ? 4.181 8.542 -6.564 1.00 96.62 80 LEU A O 1
ATOM 661 N N . GLN A 1 81 ? 2.846 10.343 -6.669 1.00 97.06 81 GLN A N 1
ATOM 662 C CA . GLN A 1 81 ? 3.770 11.245 -5.981 1.00 97.06 81 GLN A CA 1
ATOM 663 C C . GLN A 1 81 ? 4.117 10.737 -4.575 1.00 97.06 81 GLN A C 1
ATOM 665 O O . GLN A 1 81 ? 5.298 10.602 -4.252 1.00 97.06 81 GLN A O 1
ATOM 670 N N . ARG A 1 82 ? 3.116 10.362 -3.764 1.00 94.50 82 ARG A N 1
ATOM 671 C CA . ARG A 1 82 ? 3.348 9.784 -2.427 1.00 94.50 82 ARG A CA 1
ATOM 672 C C . ARG A 1 82 ? 4.208 8.525 -2.486 1.00 94.50 82 ARG A C 1
ATOM 674 O O . ARG A 1 82 ? 5.128 8.365 -1.682 1.00 94.50 82 ARG A O 1
ATOM 681 N N . MET A 1 83 ? 3.935 7.640 -3.446 1.00 96.38 83 MET A N 1
ATOM 682 C CA . MET A 1 83 ? 4.713 6.418 -3.648 1.00 96.38 83 MET A CA 1
ATOM 683 C C . MET A 1 83 ? 6.177 6.742 -3.979 1.00 96.38 83 MET A C 1
ATOM 685 O O . MET A 1 83 ? 7.080 6.200 -3.339 1.00 96.38 83 MET A O 1
ATOM 689 N N . LEU A 1 84 ? 6.418 7.672 -4.907 1.00 97.88 84 LEU A N 1
ATOM 690 C CA . LEU A 1 84 ? 7.764 8.086 -5.307 1.00 97.88 84 LEU A CA 1
ATOM 691 C C . LEU A 1 84 ? 8.549 8.707 -4.151 1.00 97.88 84 LEU A C 1
ATOM 693 O O . LEU A 1 84 ? 9.684 8.290 -3.917 1.00 97.88 84 LEU A O 1
ATOM 697 N N . SER A 1 85 ? 7.944 9.636 -3.404 1.00 96.94 85 SER A N 1
ATOM 698 C CA . SER A 1 85 ? 8.576 10.275 -2.243 1.00 96.94 85 SER A CA 1
ATOM 699 C C . SER A 1 85 ? 8.911 9.262 -1.148 1.00 96.94 85 SER A C 1
ATOM 701 O O . SER A 1 85 ? 10.006 9.290 -0.583 1.00 96.94 85 SER A O 1
ATOM 703 N N . ARG A 1 86 ? 8.007 8.310 -0.876 1.00 95.88 86 ARG A N 1
ATOM 704 C CA . ARG A 1 86 ? 8.255 7.237 0.097 1.00 95.88 86 ARG A CA 1
ATOM 705 C C . ARG A 1 86 ? 9.475 6.406 -0.289 1.00 95.88 86 ARG A C 1
ATOM 707 O O . ARG A 1 86 ? 10.333 6.150 0.556 1.00 95.88 86 ARG A O 1
ATOM 714 N N . TYR A 1 87 ? 9.549 5.962 -1.541 1.00 97.69 87 TYR A N 1
ATOM 715 C CA . TYR A 1 87 ? 10.670 5.139 -1.980 1.00 97.69 87 TYR A CA 1
ATOM 716 C C . TYR A 1 87 ? 11.967 5.923 -2.150 1.00 97.69 87 TYR A C 1
ATOM 718 O O . TYR A 1 87 ? 13.021 5.336 -1.936 1.00 97.69 87 TYR A O 1
ATOM 726 N N . GLU A 1 88 ? 11.919 7.221 -2.450 1.00 98.38 88 GLU A N 1
ATOM 727 C CA . GLU A 1 88 ? 13.109 8.076 -2.418 1.00 98.38 88 GLU A CA 1
ATOM 728 C C . GLU A 1 88 ? 13.708 8.115 -1.005 1.00 98.38 88 GLU A C 1
ATOM 730 O O . GLU A 1 88 ? 14.905 7.896 -0.822 1.00 98.38 88 GLU A O 1
ATOM 735 N N . GLY A 1 89 ? 12.865 8.311 0.016 1.00 97.38 89 GLY A N 1
ATOM 736 C CA . GLY A 1 89 ? 13.296 8.283 1.415 1.00 97.38 89 GLY A CA 1
ATOM 737 C C . GLY A 1 89 ? 13.913 6.939 1.820 1.00 97.38 89 GLY A C 1
ATOM 738 O O . GLY A 1 89 ? 14.926 6.913 2.518 1.00 97.38 89 GLY A O 1
ATOM 739 N N . ILE A 1 90 ? 13.350 5.820 1.349 1.00 96.31 90 ILE A N 1
ATOM 740 C CA . ILE A 1 90 ? 13.940 4.485 1.551 1.00 96.31 90 ILE A CA 1
ATOM 741 C C . ILE A 1 90 ? 15.290 4.382 0.831 1.00 96.31 90 ILE A C 1
ATOM 743 O O . ILE A 1 90 ? 16.265 3.971 1.448 1.00 96.31 90 ILE A O 1
ATOM 747 N N . ALA A 1 91 ? 15.370 4.806 -0.431 1.00 98.12 91 ALA A N 1
ATOM 748 C CA . ALA A 1 91 ? 16.593 4.748 -1.228 1.00 98.12 91 ALA A CA 1
ATOM 749 C C . ALA A 1 91 ? 17.763 5.475 -0.556 1.00 98.12 91 ALA A C 1
ATOM 751 O O . ALA A 1 91 ? 18.877 4.960 -0.519 1.00 98.12 91 ALA A O 1
ATOM 752 N N . ARG A 1 92 ? 17.491 6.661 0.005 1.00 98.31 92 ARG A N 1
ATOM 753 C CA . ARG A 1 92 ? 18.481 7.468 0.728 1.00 98.31 92 ARG A CA 1
ATOM 754 C C . ARG A 1 92 ? 18.950 6.785 2.008 1.00 98.31 92 ARG A C 1
ATOM 756 O O . ARG A 1 92 ? 20.148 6.731 2.244 1.00 98.31 92 ARG A O 1
ATOM 763 N N . ARG A 1 93 ? 18.031 6.250 2.822 1.00 97.81 93 ARG A N 1
ATOM 764 C CA . ARG A 1 93 ? 18.391 5.568 4.082 1.00 97.81 93 ARG A CA 1
ATOM 765 C C . ARG A 1 93 ? 19.212 4.302 3.859 1.00 97.81 93 ARG A C 1
ATOM 767 O O . ARG A 1 93 ? 20.092 4.005 4.654 1.00 97.81 93 ARG A O 1
ATOM 774 N N . GLU A 1 94 ? 18.921 3.585 2.783 1.00 97.38 94 GLU A N 1
ATOM 775 C CA . GLU A 1 94 ? 19.570 2.317 2.445 1.00 97.38 94 GLU A CA 1
ATOM 776 C C . GLU A 1 94 ? 20.788 2.504 1.517 1.00 97.38 94 GLU A C 1
ATOM 778 O O . GLU A 1 94 ? 21.361 1.522 1.058 1.00 97.38 94 GLU A O 1
ATOM 783 N N . ASN A 1 95 ? 21.192 3.753 1.235 1.00 97.81 95 ASN A N 1
ATOM 784 C CA . ASN A 1 95 ? 22.328 4.115 0.373 1.00 97.81 95 ASN A CA 1
ATOM 785 C C . ASN A 1 95 ? 22.291 3.475 -1.033 1.00 97.81 95 ASN A C 1
ATOM 787 O O . ASN A 1 95 ? 23.307 3.000 -1.533 1.00 97.81 95 ASN A O 1
ATOM 791 N N . VAL A 1 96 ? 21.119 3.469 -1.676 1.00 98.19 96 VAL A N 1
ATOM 792 C CA . VAL A 1 96 ? 20.896 2.934 -3.038 1.00 98.19 96 VAL A CA 1
ATOM 793 C C . VAL A 1 96 ? 20.106 3.923 -3.910 1.00 98.19 96 VAL A C 1
ATOM 795 O O . VAL A 1 96 ? 19.163 3.561 -4.621 1.00 98.19 96 VAL A O 1
ATOM 798 N N . ILE A 1 97 ? 20.432 5.214 -3.820 1.00 98.62 97 ILE A N 1
ATOM 799 C CA . ILE A 1 97 ? 19.690 6.284 -4.510 1.00 98.62 97 ILE A CA 1
ATOM 800 C C . ILE A 1 97 ? 19.723 6.133 -6.038 1.00 98.62 97 ILE A C 1
ATOM 802 O O . ILE A 1 97 ? 18.748 6.458 -6.718 1.00 98.62 97 ILE A O 1
ATOM 806 N N . GLU A 1 98 ? 20.793 5.556 -6.574 1.00 98.56 98 GLU A N 1
ATOM 807 C CA . GLU A 1 98 ? 20.991 5.271 -7.994 1.00 98.56 98 GLU A CA 1
ATOM 808 C C . GLU A 1 98 ? 19.915 4.312 -8.520 1.00 98.56 98 GLU A C 1
ATOM 810 O O . GLU A 1 98 ? 19.410 4.477 -9.632 1.00 98.56 98 GLU A O 1
ATOM 815 N N . ALA A 1 99 ? 19.487 3.342 -7.706 1.00 98.56 99 ALA A N 1
ATOM 816 C CA . ALA A 1 99 ? 18.413 2.426 -8.074 1.00 98.56 99 ALA A CA 1
ATOM 817 C C . ALA A 1 99 ? 17.053 3.130 -8.190 1.00 98.56 99 ALA A C 1
ATOM 819 O O . ALA A 1 99 ? 16.266 2.812 -9.087 1.00 98.56 99 ALA A O 1
ATOM 820 N N . TRP A 1 100 ? 16.779 4.108 -7.320 1.00 98.69 100 TRP A N 1
ATOM 821 C CA . TRP A 1 100 ? 15.581 4.944 -7.421 1.00 98.69 100 TRP A CA 1
ATOM 822 C C . TRP A 1 100 ? 15.636 5.852 -8.655 1.00 98.69 100 TRP A C 1
ATOM 824 O O . TRP A 1 100 ? 14.649 5.944 -9.380 1.00 98.69 100 TRP A O 1
ATOM 834 N N . GLN A 1 101 ? 16.790 6.458 -8.954 1.00 98.69 101 GLN A N 1
ATOM 835 C CA . GLN A 1 101 ? 16.979 7.279 -10.158 1.00 98.69 101 GLN A CA 1
ATOM 836 C C . GLN A 1 101 ? 16.779 6.459 -11.439 1.00 98.69 101 GLN A C 1
ATOM 838 O O . GLN A 1 101 ? 16.062 6.888 -12.344 1.00 98.69 101 GLN A O 1
ATOM 843 N N . ARG A 1 102 ? 17.334 5.241 -11.485 1.00 98.69 102 ARG A N 1
ATOM 844 C CA . ARG A 1 102 ? 17.101 4.282 -12.573 1.00 98.69 102 ARG A CA 1
ATOM 845 C C . ARG A 1 102 ? 15.613 3.970 -12.734 1.00 98.69 102 ARG A C 1
ATOM 847 O O . ARG A 1 102 ? 15.113 3.947 -13.854 1.00 98.69 102 ARG A O 1
ATOM 854 N N . ALA A 1 103 ? 14.894 3.767 -11.629 1.00 98.50 103 ALA A N 1
ATOM 855 C CA . ALA A 1 103 ? 13.456 3.518 -11.674 1.00 98.50 103 ALA A CA 1
ATOM 856 C C . ALA A 1 103 ? 12.673 4.736 -12.174 1.00 98.50 103 ALA A C 1
ATOM 858 O O . ALA A 1 103 ? 11.741 4.569 -12.951 1.00 98.50 103 ALA A O 1
ATOM 859 N N . ARG A 1 104 ? 13.055 5.956 -11.771 1.00 98.44 104 ARG A N 1
ATOM 860 C CA . ARG A 1 104 ? 12.447 7.201 -12.267 1.00 98.44 104 ARG A CA 1
ATOM 861 C C . ARG A 1 104 ? 12.601 7.343 -13.779 1.00 98.44 104 ARG A C 1
ATOM 863 O O . ARG A 1 104 ? 11.601 7.579 -14.443 1.00 98.44 104 ARG A O 1
ATOM 870 N N . ALA A 1 105 ? 13.804 7.130 -14.311 1.00 98.44 105 ALA A N 1
ATOM 871 C CA . ALA A 1 105 ? 14.047 7.193 -15.753 1.00 98.44 105 ALA A CA 1
ATOM 872 C C . ALA A 1 105 ? 13.200 6.169 -16.532 1.00 98.44 105 ALA A C 1
ATOM 874 O O . ALA A 1 105 ? 12.615 6.497 -17.561 1.00 98.44 105 ALA A O 1
ATOM 875 N N . ASP A 1 106 ? 13.087 4.942 -16.015 1.00 98.19 106 ASP A N 1
ATOM 876 C CA . ASP A 1 106 ? 12.254 3.895 -16.616 1.00 98.19 106 ASP A CA 1
ATOM 877 C C . ASP A 1 106 ? 10.757 4.235 -16.540 1.00 98.19 106 ASP A C 1
ATOM 879 O O . ASP A 1 106 ? 10.017 4.074 -17.507 1.00 98.19 106 ASP A O 1
ATOM 883 N N . ILE A 1 107 ? 10.297 4.782 -15.412 1.00 98.00 107 ILE A N 1
ATOM 884 C CA . ILE A 1 107 ? 8.926 5.283 -15.265 1.00 98.00 107 ILE A CA 1
ATOM 885 C C . ILE A 1 107 ? 8.650 6.370 -16.302 1.00 98.00 107 ILE A C 1
ATOM 887 O O . ILE A 1 107 ? 7.675 6.256 -17.037 1.00 98.00 107 ILE A O 1
ATOM 891 N N . ASP A 1 108 ? 9.503 7.386 -16.408 1.00 97.50 108 ASP A N 1
ATOM 892 C CA . ASP A 1 108 ? 9.283 8.508 -17.323 1.00 97.50 108 ASP A CA 1
ATOM 893 C C . ASP A 1 108 ? 9.192 8.035 -18.794 1.00 97.50 108 ASP A C 1
ATOM 895 O O . ASP A 1 108 ? 8.417 8.591 -19.572 1.00 97.50 108 ASP A O 1
ATOM 899 N N . GLY A 1 109 ? 9.900 6.956 -19.158 1.00 97.62 109 GLY A N 1
ATOM 900 C CA . GLY A 1 109 ? 9.829 6.333 -20.485 1.00 97.62 109 GLY A CA 1
ATOM 901 C C . GLY A 1 109 ? 8.703 5.309 -20.698 1.00 97.62 109 GLY A C 1
ATOM 902 O O . GLY A 1 109 ? 8.358 5.026 -21.844 1.00 97.62 109 GLY A O 1
ATOM 903 N N . SER A 1 110 ? 8.122 4.736 -19.637 1.00 97.94 110 SER A N 1
ATOM 904 C CA . SER A 1 110 ? 7.179 3.603 -19.739 1.00 97.94 110 SER A CA 1
ATOM 905 C C . SER A 1 110 ? 5.766 3.891 -19.235 1.00 97.94 110 SER A C 1
ATOM 907 O O . SER A 1 110 ? 4.845 3.130 -19.545 1.00 97.94 110 SER A O 1
ATOM 909 N N . LEU A 1 111 ? 5.566 4.961 -18.459 1.00 96.38 111 LEU A N 1
ATOM 910 C CA . LEU A 1 111 ? 4.315 5.203 -17.737 1.00 96.38 111 LEU A CA 1
ATOM 911 C C . LEU A 1 111 ? 3.139 5.497 -18.674 1.00 96.38 111 LEU A C 1
ATOM 913 O O . LEU A 1 111 ? 2.051 4.965 -18.469 1.00 96.38 111 LEU A O 1
ATOM 917 N N . SER A 1 112 ? 3.358 6.306 -19.714 1.00 96.25 112 SER A N 1
ATOM 918 C CA . SER A 1 112 ? 2.330 6.658 -20.705 1.00 96.25 112 SER A CA 1
ATOM 919 C C . SER A 1 112 ? 1.892 5.470 -21.567 1.00 96.25 112 SER A C 1
ATOM 921 O O . SER A 1 112 ? 0.782 5.478 -22.093 1.00 96.25 112 SER A O 1
ATOM 923 N N . GLY A 1 113 ? 2.737 4.440 -21.683 1.00 96.88 113 GLY A N 1
ATOM 924 C CA . GLY A 1 113 ? 2.436 3.199 -22.397 1.00 96.88 113 GLY A CA 1
ATOM 925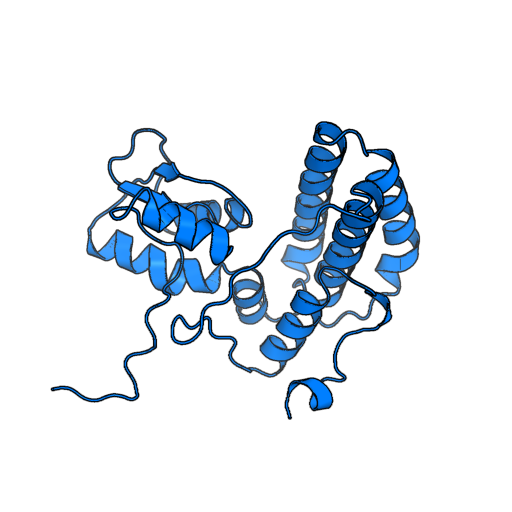 C C . GLY A 1 113 ? 1.704 2.148 -21.558 1.00 96.88 113 GLY A C 1
ATOM 926 O O . GLY A 1 113 ? 1.335 1.103 -22.091 1.00 96.88 113 GLY A O 1
ATOM 927 N N . GLN A 1 114 ? 1.494 2.380 -20.256 1.00 97.88 114 GLN A N 1
ATOM 928 C CA . GLN A 1 114 ? 0.781 1.420 -19.414 1.00 97.88 114 GLN A CA 1
ATOM 929 C C . GLN A 1 114 ? -0.724 1.410 -19.733 1.00 97.88 114 GLN A C 1
ATOM 931 O O . GLN A 1 114 ? -1.335 2.474 -19.859 1.00 97.88 114 GLN A O 1
ATOM 936 N N . PRO A 1 115 ? -1.366 0.228 -19.808 1.00 96.81 115 PRO A N 1
ATOM 937 C CA . PRO A 1 115 ? -2.792 0.137 -20.099 1.00 96.81 115 PRO A CA 1
ATOM 938 C C . PRO A 1 115 ? -3.626 0.744 -18.963 1.00 96.81 115 PRO A C 1
ATOM 940 O O . PRO A 1 115 ? -3.636 0.235 -17.842 1.00 96.81 115 PRO A O 1
ATOM 943 N N . ARG A 1 116 ? -4.376 1.815 -19.243 1.00 97.62 116 ARG A N 1
ATOM 944 C CA . ARG A 1 116 ? -5.259 2.428 -18.241 1.00 97.62 116 ARG A CA 1
ATOM 945 C C . ARG A 1 116 ? -6.569 1.662 -18.110 1.00 97.62 116 ARG A C 1
ATOM 947 O O . ARG A 1 116 ? -7.357 1.565 -19.046 1.00 97.62 116 ARG A O 1
ATOM 954 N N . THR A 1 117 ? -6.802 1.136 -16.915 1.00 97.69 117 THR A N 1
ATOM 955 C CA . THR A 1 117 ? -7.985 0.357 -16.541 1.00 97.69 117 THR A CA 1
ATOM 956 C C . THR A 1 117 ? -8.424 0.706 -15.110 1.00 97.69 117 THR A C 1
ATOM 958 O O . THR A 1 117 ? -8.518 -0.193 -14.269 1.00 97.69 117 THR A O 1
ATOM 961 N N . PRO A 1 118 ? -8.710 1.995 -14.820 1.00 98.25 118 PRO A N 1
ATOM 962 C CA . PRO A 1 118 ? -8.906 2.486 -13.458 1.00 98.25 118 PRO A CA 1
ATOM 963 C C . PRO A 1 118 ? -9.996 1.710 -12.718 1.00 98.25 118 PRO A C 1
ATOM 965 O O . PRO A 1 118 ? -11.002 1.288 -13.301 1.00 98.25 118 PRO A O 1
ATOM 968 N N . LEU A 1 119 ? -9.779 1.503 -11.421 1.00 98.56 119 LEU A N 1
ATOM 969 C CA . LEU A 1 119 ? -10.792 0.959 -10.528 1.00 98.56 119 LEU A CA 1
ATOM 970 C C . LEU A 1 119 ? -11.847 2.027 -10.227 1.00 98.56 119 LEU A C 1
ATOM 972 O O . LEU A 1 119 ? -11.581 3.224 -10.289 1.00 98.56 119 LEU A O 1
ATOM 976 N N . SER A 1 120 ? -13.046 1.588 -9.845 1.00 98.12 120 SER A N 1
ATOM 977 C CA . SER A 1 120 ? -13.985 2.478 -9.159 1.00 98.12 120 SER A CA 1
ATOM 978 C C . SER A 1 120 ? -13.410 2.903 -7.808 1.00 98.12 120 SER A C 1
ATOM 980 O O . SER A 1 120 ? -12.578 2.190 -7.247 1.00 98.12 120 SER A O 1
ATOM 982 N N . GLU A 1 121 ? -13.913 3.991 -7.226 1.00 97.81 121 GLU A N 1
ATOM 983 C CA . GLU A 1 121 ? -13.483 4.439 -5.892 1.00 97.81 121 GLU A CA 1
ATOM 984 C C . GLU A 1 121 ? -13.605 3.322 -4.841 1.00 97.81 121 GLU A C 1
ATOM 986 O O . GLU A 1 121 ? -12.684 3.035 -4.077 1.00 97.81 121 GLU A O 1
ATOM 991 N N . LYS A 1 122 ? -14.709 2.567 -4.877 1.00 97.81 122 LYS A N 1
ATOM 992 C CA . LYS A 1 122 ? -14.893 1.384 -4.026 1.00 97.81 122 LYS A CA 1
ATOM 993 C C . LYS A 1 122 ? -13.807 0.327 -4.261 1.00 97.81 122 LYS A C 1
ATOM 995 O O . LYS A 1 122 ? -13.315 -0.262 -3.300 1.00 97.81 122 LYS A O 1
ATOM 1000 N N . GLY A 1 123 ? -13.459 0.047 -5.516 1.00 98.19 123 GLY A N 1
ATOM 1001 C CA . GLY A 1 123 ? -12.404 -0.907 -5.863 1.00 98.19 123 GLY A CA 1
ATOM 1002 C C . GLY A 1 123 ? -11.024 -0.428 -5.416 1.00 98.19 123 GLY A C 1
ATOM 1003 O O . GLY A 1 123 ? -10.260 -1.198 -4.838 1.00 98.19 123 GLY A O 1
ATOM 1004 N N . TRP A 1 124 ? -10.739 0.858 -5.601 1.00 98.25 124 TRP A N 1
ATOM 1005 C CA . TRP A 1 124 ? -9.502 1.493 -5.173 1.00 98.25 124 TRP A CA 1
ATOM 1006 C C . TRP A 1 124 ? -9.312 1.412 -3.660 1.00 98.25 124 TRP A C 1
ATOM 1008 O O . TRP A 1 124 ? -8.300 0.894 -3.191 1.00 98.25 124 TRP A O 1
ATOM 1018 N N . ARG A 1 125 ? -10.338 1.784 -2.886 1.00 97.88 125 ARG A N 1
ATOM 1019 C CA . ARG A 1 125 ? -10.337 1.657 -1.421 1.00 97.88 125 ARG A CA 1
ATOM 1020 C C . ARG A 1 125 ? -10.141 0.215 -0.950 1.00 97.88 125 ARG A C 1
ATOM 1022 O O . ARG A 1 125 ? -9.557 -0.010 0.109 1.00 97.88 125 ARG A O 1
ATOM 1029 N N . ARG A 1 126 ? -10.616 -0.780 -1.710 1.00 97.31 126 ARG A N 1
ATOM 1030 C CA . ARG A 1 126 ? -10.334 -2.200 -1.428 1.00 97.31 126 ARG A CA 1
ATOM 1031 C C . ARG A 1 126 ? -8.871 -2.546 -1.689 1.00 97.31 126 ARG A C 1
ATOM 1033 O O . ARG A 1 126 ? -8.282 -3.239 -0.868 1.00 97.31 126 ARG A O 1
ATOM 1040 N N . LEU A 1 127 ? -8.298 -2.070 -2.794 1.00 97.38 127 LEU A N 1
ATOM 1041 C CA . LEU A 1 127 ? -6.908 -2.345 -3.167 1.00 97.38 127 LEU A CA 1
ATOM 1042 C C . LEU A 1 127 ? -5.913 -1.717 -2.179 1.00 97.38 127 LEU A C 1
ATOM 1044 O O . LEU A 1 127 ? -4.936 -2.359 -1.803 1.00 97.38 127 LEU A O 1
ATOM 1048 N N . THR A 1 128 ? -6.171 -0.487 -1.730 1.00 96.81 128 THR A N 1
ATOM 1049 C CA . THR A 1 12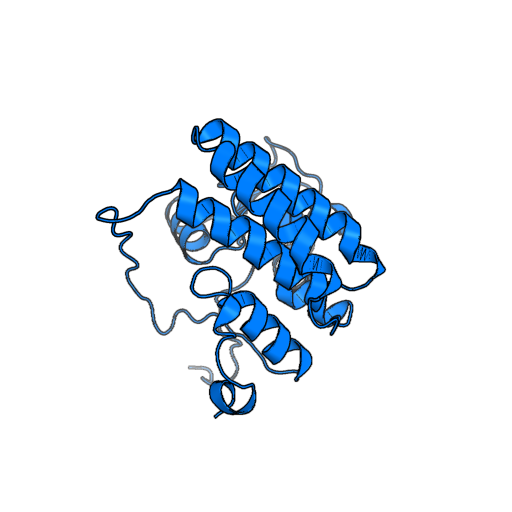8 ? -5.303 0.233 -0.780 1.00 96.81 128 THR A CA 1
ATOM 1050 C C . THR A 1 128 ? -5.480 -0.220 0.670 1.00 96.81 128 THR A C 1
ATOM 1052 O O . THR A 1 128 ? -4.643 0.081 1.516 1.00 96.81 128 THR A O 1
ATOM 1055 N N . GLY A 1 129 ? -6.560 -0.949 0.967 1.00 96.25 129 GLY A N 1
ATOM 1056 C CA . GLY A 1 129 ? -6.921 -1.399 2.311 1.00 96.25 129 GLY A CA 1
ATOM 1057 C C . GLY A 1 129 ? -7.732 -0.387 3.127 1.00 96.25 129 GLY A C 1
ATOM 1058 O O . GLY A 1 129 ? -8.214 -0.741 4.202 1.00 96.25 129 GLY A O 1
ATOM 1059 N N . ALA A 1 130 ? -7.979 0.818 2.601 1.00 97.69 130 ALA A N 1
ATOM 1060 C CA . ALA A 1 130 ? -8.839 1.831 3.223 1.00 97.69 130 ALA A CA 1
ATOM 1061 C C . ALA A 1 130 ? -10.235 1.283 3.568 1.00 97.69 130 ALA A C 1
ATOM 1063 O O . ALA A 1 130 ? -10.765 1.513 4.654 1.00 97.69 130 ALA A O 1
ATOM 1064 N N . ALA A 1 131 ? -10.811 0.472 2.675 1.00 96.56 131 ALA A N 1
ATOM 1065 C CA . ALA A 1 131 ? -12.104 -0.167 2.903 1.00 96.56 131 ALA A CA 1
ATOM 1066 C C . ALA A 1 131 ? -12.096 -1.108 4.121 1.00 96.56 131 ALA A C 1
ATOM 1068 O O . ALA A 1 131 ? -13.101 -1.198 4.819 1.00 96.56 131 ALA A O 1
ATOM 1069 N N . ALA A 1 132 ? -10.981 -1.797 4.389 1.00 94.94 132 ALA A N 1
ATOM 1070 C CA . ALA A 1 132 ? -10.872 -2.694 5.536 1.00 94.94 132 ALA A CA 1
ATOM 1071 C C . ALA A 1 132 ? -10.788 -1.906 6.853 1.00 94.94 132 ALA A C 1
ATOM 1073 O O . ALA A 1 132 ? -11.473 -2.257 7.813 1.00 94.94 132 ALA A O 1
ATOM 1074 N N . VAL A 1 133 ? -10.034 -0.802 6.868 1.00 97.38 133 VAL A N 1
ATOM 1075 C CA . VAL A 1 133 ? -9.952 0.106 8.025 1.00 97.38 133 VAL A CA 1
ATOM 1076 C C . VAL A 1 133 ? -11.326 0.694 8.348 1.00 97.38 133 VAL A C 1
ATOM 1078 O O . VAL A 1 133 ? -11.795 0.593 9.484 1.00 97.38 133 VAL A O 1
ATOM 1081 N N . ALA A 1 134 ? -12.012 1.231 7.337 1.00 97.25 134 ALA A N 1
ATOM 1082 C CA . ALA A 1 134 ? -13.339 1.820 7.491 1.00 97.25 134 ALA A CA 1
ATOM 1083 C C . ALA A 1 134 ? -14.407 0.806 7.938 1.00 97.25 134 ALA A C 1
ATOM 1085 O O . ALA A 1 134 ? -15.321 1.164 8.675 1.00 97.25 134 ALA A O 1
ATOM 1086 N N . ALA A 1 135 ? -14.313 -0.453 7.497 1.00 95.06 135 ALA A N 1
ATOM 1087 C CA . ALA A 1 135 ? -15.298 -1.485 7.820 1.00 95.06 135 ALA A CA 1
ATOM 1088 C C . ALA A 1 135 ? -15.065 -2.167 9.176 1.00 95.06 135 ALA A C 1
ATOM 1090 O O . ALA A 1 135 ? -16.013 -2.705 9.749 1.00 95.06 135 ALA A O 1
ATOM 1091 N N . HIS A 1 136 ? -13.828 -2.184 9.680 1.00 94.44 136 HIS A N 1
ATOM 1092 C CA . HIS A 1 136 ? -13.474 -2.951 10.878 1.00 94.44 136 HIS A CA 1
ATOM 1093 C C . HIS A 1 136 ? -12.994 -2.078 12.032 1.00 94.44 136 HIS A C 1
ATOM 1095 O O . HIS A 1 136 ? -13.561 -2.157 13.120 1.00 94.44 136 HIS A O 1
ATOM 1101 N N . LEU A 1 137 ? -11.975 -1.248 11.806 1.00 96.25 137 LEU A N 1
ATOM 1102 C CA . LEU A 1 137 ? -11.355 -0.473 12.876 1.00 96.25 137 LEU A CA 1
ATOM 1103 C C . LEU A 1 137 ? -12.265 0.667 13.338 1.00 96.25 137 LEU A C 1
ATOM 1105 O O . LEU A 1 137 ? -12.552 0.786 14.526 1.00 96.25 137 LEU A O 1
ATOM 1109 N N . VAL A 1 138 ? -12.756 1.482 12.399 1.00 97.31 138 VAL A N 1
ATOM 1110 C CA . VAL A 1 138 ? -13.561 2.670 12.730 1.00 97.31 138 VAL A CA 1
ATOM 1111 C C . VAL A 1 138 ? -14.831 2.314 13.524 1.00 97.31 138 VAL A C 1
ATOM 1113 O O . VAL A 1 138 ? -15.072 2.951 14.551 1.00 97.31 138 VAL A O 1
ATOM 1116 N N . PRO A 1 139 ? -15.637 1.303 13.138 1.00 96.81 139 PRO A N 1
ATOM 1117 C CA . PRO A 1 139 ? -16.816 0.924 13.911 1.00 96.81 139 PRO A CA 1
ATOM 1118 C C . PRO A 1 139 ? -16.476 0.371 15.296 1.00 96.81 139 PRO A C 1
ATOM 1120 O O . PRO A 1 139 ? -17.215 0.640 16.238 1.00 96.81 139 PRO A O 1
ATOM 1123 N N . ALA A 1 140 ? -15.370 -0.370 15.434 1.00 95.88 140 ALA A N 1
ATOM 1124 C CA . ALA A 1 140 ? -14.932 -0.890 16.727 1.00 95.88 140 ALA A CA 1
ATOM 1125 C C . ALA A 1 140 ? -14.578 0.249 17.693 1.00 95.88 140 ALA A C 1
ATOM 1127 O O . ALA A 1 140 ? -15.092 0.277 18.805 1.00 95.88 140 ALA A O 1
ATOM 1128 N N . LEU A 1 141 ? -13.794 1.231 17.236 1.00 97.06 141 LEU A N 1
ATOM 1129 C CA . LEU A 1 141 ? -13.427 2.395 18.048 1.00 97.06 141 LEU A CA 1
ATOM 1130 C C . LEU A 1 141 ? -14.651 3.234 18.438 1.00 97.06 141 LEU A C 1
ATOM 1132 O O . LEU A 1 141 ? -14.769 3.652 19.584 1.00 97.06 141 LEU A O 1
ATOM 1136 N N . ARG A 1 142 ? -15.593 3.441 17.508 1.00 97.12 142 ARG A N 1
ATOM 1137 C CA . ARG A 1 142 ? -16.829 4.196 17.778 1.00 97.12 142 ARG A CA 1
ATOM 1138 C C . ARG A 1 142 ? -17.753 3.507 18.770 1.00 97.12 142 ARG A C 1
ATOM 1140 O O . ARG A 1 142 ? -18.370 4.185 19.575 1.00 97.12 142 ARG A O 1
ATOM 1147 N N . ARG A 1 143 ? -17.874 2.181 18.694 1.00 96.81 143 ARG A N 1
ATOM 1148 C CA . ARG A 1 143 ? -18.690 1.404 19.636 1.00 96.81 143 ARG A CA 1
ATOM 1149 C C . ARG A 1 143 ? -18.198 1.571 21.075 1.00 96.81 143 ARG A C 1
ATOM 1151 O O . ARG A 1 143 ? -19.010 1.526 21.990 1.00 96.81 143 ARG A O 1
ATOM 1158 N N . ASP A 1 144 ? -16.896 1.770 21.241 1.00 96.56 144 ASP A N 1
ATOM 1159 C CA . ASP A 1 144 ? -16.243 1.888 22.540 1.00 96.56 144 ASP A CA 1
ATOM 1160 C C . ASP A 1 144 ? -15.994 3.376 22.914 1.00 96.56 144 ASP A C 1
ATOM 1162 O O . ASP A 1 144 ? -15.209 3.670 23.811 1.00 96.56 144 ASP A O 1
ATOM 1166 N N . ASP A 1 145 ? -16.655 4.316 22.214 1.00 97.62 145 ASP A N 1
ATOM 1167 C CA . ASP A 1 145 ? -16.575 5.778 22.392 1.00 97.62 145 ASP A CA 1
ATOM 1168 C C . ASP A 1 145 ? -15.143 6.362 22.340 1.00 97.62 145 ASP A C 1
ATOM 1170 O O . ASP A 1 145 ? -14.827 7.402 22.928 1.00 97.62 145 ASP A O 1
ATOM 1174 N N . ILE A 1 146 ? -14.249 5.717 21.585 1.00 97.94 146 ILE A N 1
ATOM 1175 C CA . ILE A 1 146 ? -12.847 6.122 21.455 1.00 97.94 146 ILE A CA 1
ATOM 1176 C C . ILE A 1 146 ? -12.719 7.248 20.425 1.00 97.94 146 ILE A C 1
ATOM 1178 O O . ILE A 1 146 ? -12.976 7.074 19.233 1.00 97.94 146 ILE A O 1
ATOM 1182 N N . THR A 1 147 ? -12.251 8.411 20.882 1.00 98.12 147 THR A N 1
ATOM 1183 C CA . THR A 1 147 ? -12.073 9.624 20.056 1.00 98.12 147 THR A CA 1
ATOM 1184 C C . THR A 1 147 ? -10.610 9.988 19.789 1.00 98.12 147 THR A C 1
ATOM 1186 O O . THR A 1 147 ? -10.327 10.915 19.024 1.00 98.12 147 THR A O 1
ATOM 1189 N N . SER A 1 148 ? -9.661 9.275 20.400 1.00 98.44 148 SER A N 1
ATOM 1190 C CA . SER A 1 148 ? -8.227 9.455 20.163 1.00 98.44 148 SER A CA 1
ATOM 1191 C C . SER A 1 148 ? -7.457 8.148 20.292 1.00 98.44 148 SER A C 1
ATOM 1193 O O . SER A 1 148 ? -7.736 7.376 21.208 1.00 98.44 148 SER A O 1
ATOM 1195 N N . VAL A 1 149 ? -6.464 7.938 19.429 1.00 98.56 149 VAL A N 1
ATOM 1196 C CA . VAL A 1 149 ? -5.617 6.736 19.404 1.00 98.56 149 VAL A CA 1
ATOM 1197 C C . VAL A 1 149 ? -4.149 7.078 19.146 1.00 98.56 149 VAL A C 1
ATOM 1199 O O . VAL A 1 149 ? -3.843 8.109 18.550 1.00 98.56 149 VAL A O 1
ATOM 1202 N N . HIS A 1 150 ? -3.249 6.189 19.555 1.00 98.19 150 HIS A N 1
ATOM 1203 C CA . HIS A 1 150 ? -1.822 6.224 19.239 1.00 98.19 150 HIS A CA 1
ATOM 1204 C C . HIS A 1 150 ? -1.526 5.116 18.223 1.00 98.19 150 HIS A C 1
ATOM 1206 O O . HIS A 1 150 ? -1.878 3.958 18.457 1.00 98.19 150 HIS A O 1
ATOM 1212 N N . LEU A 1 151 ? -0.904 5.451 17.089 1.00 98.25 151 LEU A N 1
ATOM 1213 C CA . LEU A 1 151 ? -0.421 4.440 16.150 1.00 98.25 151 LEU A CA 1
ATOM 1214 C C . LEU A 1 151 ? 0.879 3.822 16.668 1.00 98.25 151 LEU A C 1
ATOM 1216 O O . LEU A 1 151 ? 1.870 4.514 16.850 1.00 98.25 151 LEU A O 1
ATOM 1220 N N . ILE A 1 152 ? 0.885 2.507 16.862 1.00 98.12 152 ILE A N 1
ATOM 1221 C CA . ILE A 1 152 ? 2.071 1.742 17.256 1.00 98.12 152 ILE A CA 1
ATOM 1222 C C . ILE A 1 152 ? 2.521 0.830 16.116 1.00 98.12 152 ILE A C 1
ATOM 1224 O O . ILE A 1 152 ? 1.716 0.427 15.277 1.00 98.12 152 ILE A O 1
ATOM 1228 N N . ALA A 1 153 ? 3.804 0.459 16.097 1.00 97.25 153 ALA A N 1
ATOM 1229 C CA . ALA A 1 153 ? 4.369 -0.453 15.095 1.00 97.25 153 ALA A CA 1
ATOM 1230 C C . ALA A 1 153 ? 4.039 -0.043 13.641 1.00 97.25 153 ALA A C 1
ATOM 1232 O O . ALA A 1 153 ? 3.629 -0.870 12.818 1.00 97.25 153 ALA A O 1
ATOM 1233 N N . GLU A 1 154 ? 4.193 1.249 13.339 1.00 97.31 154 GLU A N 1
ATOM 1234 C CA . GLU A 1 154 ? 3.898 1.807 12.022 1.00 97.31 154 GLU A CA 1
ATOM 1235 C C . GLU A 1 154 ? 4.677 1.111 10.898 1.00 97.31 154 GLU A C 1
ATOM 1237 O O . GLU A 1 154 ? 5.859 0.778 11.015 1.00 97.31 154 GLU A O 1
ATOM 1242 N N . GLY A 1 155 ? 3.999 0.887 9.773 1.00 94.81 155 GLY A N 1
ATOM 1243 C CA . GLY A 1 155 ? 4.561 0.184 8.630 1.00 94.81 155 GLY A CA 1
ATOM 1244 C C . GLY A 1 155 ? 3.840 0.495 7.324 1.00 94.81 155 GLY A C 1
ATOM 1245 O O . GLY A 1 155 ? 3.379 1.606 7.070 1.00 94.81 155 GLY A O 1
ATOM 1246 N N . LYS A 1 156 ? 3.765 -0.496 6.430 1.00 92.62 156 LYS A N 1
ATOM 1247 C CA . LYS A 1 156 ? 3.083 -0.328 5.141 1.00 92.62 156 LYS A CA 1
ATOM 1248 C C . LYS A 1 156 ? 1.591 -0.053 5.377 1.00 92.62 156 LYS A C 1
ATOM 1250 O O . LYS A 1 156 ? 0.902 -0.899 5.944 1.00 92.62 156 LYS A O 1
ATOM 1255 N N . GLY A 1 157 ? 1.102 1.078 4.869 1.00 95.81 157 GLY A N 1
ATOM 1256 C CA . GLY A 1 157 ? -0.294 1.499 4.996 1.00 95.81 157 GLY A CA 1
ATOM 1257 C C . GLY A 1 157 ? -0.609 2.288 6.269 1.00 95.81 157 GLY A C 1
ATOM 1258 O O . GLY A 1 157 ? -1.786 2.498 6.548 1.00 95.81 157 GLY A O 1
ATOM 1259 N N . ALA A 1 158 ? 0.401 2.714 7.039 1.00 97.06 158 ALA A N 1
ATOM 1260 C CA . ALA A 1 158 ? 0.207 3.601 8.190 1.00 97.06 158 ALA A CA 1
ATOM 1261 C C . ALA A 1 158 ? -0.534 4.894 7.803 1.00 97.06 158 ALA A C 1
ATOM 1263 O O . ALA A 1 158 ? -1.461 5.308 8.490 1.00 97.06 158 ALA A O 1
ATOM 1264 N N . ASP A 1 159 ? -0.188 5.474 6.652 1.00 96.00 159 ASP A N 1
ATOM 1265 C CA . ASP A 1 159 ? -0.821 6.659 6.069 1.00 96.00 159 ASP A CA 1
ATOM 1266 C C . ASP A 1 159 ? -2.301 6.435 5.736 1.00 96.00 159 ASP A C 1
ATOM 1268 O O . ASP A 1 159 ? -3.138 7.290 6.020 1.00 96.00 159 ASP A O 1
ATOM 1272 N N . VAL A 1 160 ? -2.641 5.260 5.200 1.00 97.31 160 VAL A N 1
ATOM 1273 C CA . VAL A 1 160 ? -4.032 4.866 4.933 1.00 97.31 160 VAL A CA 1
ATOM 1274 C C . VAL A 1 160 ? -4.820 4.756 6.239 1.00 97.31 160 VAL A C 1
ATOM 1276 O O . VAL A 1 160 ? -5.929 5.273 6.331 1.00 97.31 160 VAL A O 1
ATOM 1279 N N . ILE A 1 161 ? -4.247 4.121 7.266 1.00 98.38 161 ILE A N 1
ATOM 1280 C CA . ILE A 1 161 ? -4.891 3.982 8.582 1.00 98.38 161 ILE A CA 1
ATOM 1281 C C . ILE A 1 161 ? -5.106 5.361 9.217 1.00 98.38 161 ILE A C 1
ATOM 1283 O O . ILE A 1 161 ? -6.217 5.676 9.641 1.00 98.38 161 ILE A O 1
ATOM 1287 N N . ALA A 1 162 ? -4.067 6.197 9.237 1.00 98.25 162 ALA A N 1
ATOM 1288 C CA . ALA A 1 162 ? -4.114 7.555 9.766 1.00 98.25 162 ALA A CA 1
ATOM 1289 C C . ALA A 1 162 ? -5.185 8.410 9.073 1.00 98.25 162 ALA A C 1
ATOM 1291 O O . ALA A 1 162 ? -5.972 9.092 9.739 1.00 98.25 162 ALA A O 1
ATOM 1292 N N . HIS A 1 163 ? -5.240 8.347 7.740 1.00 97.50 163 HIS A N 1
ATOM 1293 C CA . HIS A 1 163 ? -6.228 9.061 6.941 1.00 97.50 163 HIS A CA 1
ATOM 1294 C C . HIS A 1 163 ? -7.658 8.640 7.296 1.00 97.50 163 HIS A C 1
ATOM 1296 O O . HIS A 1 163 ? -8.480 9.496 7.614 1.00 97.50 163 HIS A O 1
ATOM 1302 N N . GLU A 1 164 ? -7.952 7.339 7.308 1.00 98.38 164 GLU A N 1
ATOM 1303 C CA . GLU A 1 164 ? -9.297 6.827 7.603 1.00 98.38 164 GLU A CA 1
ATOM 1304 C C . GLU A 1 164 ? -9.748 7.142 9.038 1.00 98.38 164 GLU A C 1
ATOM 1306 O O . GLU A 1 164 ? -10.909 7.485 9.261 1.00 98.38 164 GLU A O 1
ATOM 1311 N N . LEU A 1 165 ? -8.832 7.098 10.011 1.00 98.44 165 LEU A N 1
ATOM 1312 C CA . LEU A 1 165 ? -9.116 7.515 11.388 1.00 98.44 165 LEU A CA 1
ATOM 1313 C C . LEU A 1 165 ? -9.445 9.011 11.469 1.00 98.44 165 LEU A C 1
ATOM 1315 O O . LEU A 1 165 ? -10.439 9.393 12.089 1.00 98.44 165 LEU A O 1
ATOM 1319 N N . THR A 1 166 ? -8.664 9.845 10.783 1.00 98.31 166 THR A N 1
ATOM 1320 C CA . THR A 1 166 ? -8.868 11.300 10.755 1.00 98.31 166 THR A CA 1
ATOM 1321 C C . THR A 1 166 ? -10.199 11.656 10.090 1.00 98.31 166 THR A C 1
ATOM 1323 O O . THR A 1 166 ? -10.970 12.441 10.640 1.00 98.31 166 THR A O 1
ATOM 1326 N N . GLN A 1 167 ? -10.522 11.029 8.953 1.00 97.88 167 GLN A N 1
ATOM 1327 C CA . GLN A 1 167 ? -11.817 11.182 8.274 1.00 97.88 167 GLN A CA 1
ATOM 1328 C C . GLN A 1 167 ? -12.994 10.748 9.159 1.00 97.88 167 GLN A C 1
ATOM 1330 O O . GLN A 1 167 ? -14.085 11.310 9.076 1.00 97.88 167 GLN A O 1
ATOM 1335 N N . ALA A 1 168 ? -12.780 9.774 10.047 1.00 97.75 168 ALA A N 1
ATOM 1336 C CA . ALA A 1 168 ? -13.786 9.322 10.999 1.00 97.75 168 ALA A CA 1
ATOM 1337 C C . ALA A 1 168 ? -13.948 10.229 12.235 1.00 97.75 168 ALA A C 1
ATOM 1339 O O . ALA A 1 168 ? -14.833 9.943 13.051 1.00 97.75 168 ALA A O 1
ATOM 1340 N N . GLY A 1 169 ? -13.140 11.289 12.370 1.00 98.19 169 GLY A N 1
ATOM 1341 C CA . GLY A 1 169 ? -13.125 12.198 13.520 1.00 98.19 169 GLY A CA 1
ATOM 1342 C C . GLY A 1 169 ? -12.295 11.700 14.710 1.00 98.19 169 GLY A C 1
ATOM 1343 O O . GLY A 1 169 ? -12.426 12.238 15.808 1.00 98.19 169 GLY A O 1
ATOM 1344 N N . ILE A 1 170 ? -11.459 10.676 14.519 1.00 98.50 170 ILE A N 1
ATOM 1345 C CA . ILE A 1 170 ? -10.606 10.096 15.562 1.00 98.50 170 ILE A CA 1
ATOM 1346 C C . ILE A 1 170 ? -9.235 10.769 15.493 1.00 98.50 170 ILE A C 1
ATOM 1348 O O . ILE A 1 170 ? -8.573 10.761 14.456 1.00 98.50 170 ILE A O 1
ATOM 1352 N N . ARG A 1 171 ? -8.797 11.361 16.606 1.00 98.31 171 ARG A N 1
ATOM 1353 C CA . ARG A 1 171 ? -7.526 12.092 16.679 1.00 98.31 171 ARG A CA 1
ATOM 1354 C C . ARG A 1 171 ? -6.350 11.139 16.867 1.00 98.31 171 ARG A C 1
ATOM 1356 O O . ARG A 1 171 ? -6.413 10.235 17.695 1.00 98.31 171 ARG A O 1
ATOM 1363 N N . LEU A 1 172 ? -5.255 11.388 16.162 1.00 98.31 172 LEU A N 1
ATOM 1364 C CA . LEU A 1 172 ? -3.989 10.697 16.402 1.00 98.31 172 LEU A CA 1
ATOM 1365 C C . LEU A 1 172 ? -3.205 11.451 17.482 1.00 98.31 172 LEU A C 1
ATOM 1367 O O . LEU A 1 172 ? -3.016 12.662 17.372 1.00 98.31 172 LEU A O 1
ATOM 1371 N N . CYS A 1 173 ? -2.805 10.759 18.546 1.00 97.12 173 CYS A N 1
ATOM 1372 C CA . CYS A 1 173 ? -2.055 11.331 19.661 1.00 97.12 173 CYS A CA 1
ATOM 1373 C C . CYS A 1 173 ? -1.147 10.272 20.291 1.00 97.12 173 CYS A C 1
ATOM 1375 O O . CYS A 1 173 ? -1.634 9.234 20.729 1.00 97.12 173 CYS A O 1
ATOM 1377 N N . ASP A 1 174 ? 0.145 10.576 20.416 1.00 95.38 174 ASP A N 1
ATOM 1378 C CA . ASP A 1 174 ? 1.171 9.668 20.957 1.00 95.38 174 ASP A CA 1
ATOM 1379 C C . ASP A 1 174 ? 0.912 9.227 22.409 1.00 95.38 174 ASP A C 1
ATOM 1381 O O . ASP A 1 174 ? 1.472 8.243 22.882 1.00 95.38 174 ASP A O 1
ATOM 1385 N N . GLN A 1 175 ? 0.070 9.965 23.136 1.00 94.69 175 GLN A N 1
ATOM 1386 C CA . GLN A 1 175 ? -0.287 9.703 24.535 1.00 94.69 175 GLN A CA 1
ATOM 1387 C C . GLN A 1 175 ? -1.742 9.239 24.697 1.00 94.69 175 GLN A C 1
ATOM 1389 O O . GLN A 1 175 ? -2.285 9.260 25.801 1.00 94.69 175 GLN A O 1
ATOM 1394 N N . ALA A 1 176 ? -2.414 8.860 23.607 1.00 96.50 176 ALA A N 1
ATOM 1395 C CA . ALA A 1 176 ? -3.764 8.326 23.702 1.00 96.50 176 ALA A CA 1
ATOM 1396 C C . ALA A 1 176 ? -3.768 6.970 24.438 1.00 96.50 176 ALA A C 1
ATOM 1398 O O . ALA A 1 176 ? -2.872 6.153 24.226 1.00 96.50 176 ALA A O 1
ATOM 1399 N N . PRO A 1 177 ? -4.800 6.687 25.253 1.00 96.38 177 PRO A N 1
ATOM 1400 C CA . PRO A 1 177 ? -4.877 5.445 26.026 1.00 96.38 177 PRO A CA 1
ATOM 1401 C C . PRO A 1 177 ? -5.100 4.201 25.153 1.00 96.38 177 PRO A C 1
ATOM 1403 O O . PRO A 1 177 ? -4.839 3.086 25.593 1.00 96.38 177 PRO A O 1
ATOM 1406 N N . THR A 1 178 ? -5.596 4.372 23.925 1.00 98.12 178 THR A N 1
ATOM 1407 C CA . THR A 1 178 ? -5.852 3.276 22.987 1.00 98.12 178 THR A CA 1
ATOM 1408 C C . THR A 1 178 ? -4.757 3.210 21.931 1.00 98.12 178 THR A C 1
ATOM 1410 O O . THR A 1 178 ? -4.557 4.162 21.174 1.00 98.12 178 THR A O 1
ATOM 1413 N N . ALA A 1 179 ? -4.107 2.053 21.827 1.00 98.12 179 ALA A N 1
ATOM 1414 C CA . ALA A 1 179 ? -3.142 1.765 20.776 1.00 98.12 179 ALA A CA 1
ATOM 1415 C C . ALA A 1 179 ? -3.819 1.134 19.547 1.00 98.12 179 ALA A C 1
ATOM 1417 O O . ALA A 1 179 ? -4.664 0.245 19.668 1.00 98.12 179 ALA A O 1
ATOM 1418 N N . VAL A 1 180 ? -3.415 1.565 18.354 1.00 98.31 180 VAL A N 1
ATOM 1419 C CA . VAL A 1 180 ? -3.805 0.983 17.063 1.00 98.31 180 VAL A CA 1
ATOM 1420 C C . VAL A 1 180 ? -2.547 0.535 16.332 1.00 98.31 180 VAL A C 1
ATOM 1422 O O . VAL A 1 180 ? -1.596 1.298 16.198 1.00 98.31 180 VAL A O 1
ATOM 1425 N N . ILE A 1 181 ? -2.542 -0.684 15.802 1.00 98.44 181 ILE A N 1
ATOM 1426 C CA . ILE A 1 181 ? -1.419 -1.187 15.006 1.00 98.44 181 ILE A CA 1
ATOM 1427 C C . ILE A 1 181 ? -1.387 -0.478 13.644 1.00 98.44 181 ILE A C 1
ATOM 1429 O O . ILE A 1 181 ? -2.286 -0.637 12.819 1.00 98.44 181 ILE A O 1
ATOM 1433 N N . GLY A 1 182 ? -0.325 0.281 13.384 1.00 97.81 182 GLY A N 1
ATOM 1434 C CA . GLY A 1 182 ? -0.148 1.154 12.221 1.00 97.81 182 GLY A CA 1
ATOM 1435 C C . GLY A 1 182 ? 0.344 0.452 10.951 1.00 97.81 182 GLY A C 1
ATOM 1436 O O . GLY A 1 182 ? 1.141 1.015 10.204 1.00 97.81 182 GLY A O 1
ATOM 1437 N N . THR A 1 183 ? -0.077 -0.784 10.678 1.00 97.38 183 THR A N 1
ATOM 1438 C CA . THR A 1 183 ? 0.331 -1.506 9.460 1.00 97.38 183 THR A CA 1
ATOM 1439 C C . THR A 1 183 ? -0.786 -2.371 8.893 1.00 97.38 183 THR A C 1
ATOM 1441 O O . THR A 1 183 ? -1.471 -3.099 9.605 1.00 97.38 183 THR A O 1
ATOM 1444 N N . LEU A 1 184 ? -0.938 -2.340 7.569 1.00 95.88 184 LEU A N 1
ATOM 1445 C CA . LEU A 1 184 ? -1.862 -3.200 6.828 1.00 95.88 184 LEU A CA 1
ATOM 1446 C C . LEU A 1 184 ? -1.218 -4.527 6.399 1.00 95.88 184 LEU A C 1
ATOM 1448 O O . LEU A 1 184 ? -1.875 -5.358 5.779 1.00 95.88 184 LEU A O 1
ATOM 1452 N N . SER A 1 185 ? 0.063 -4.750 6.709 1.00 93.12 185 SER A N 1
ATOM 1453 C CA . SER A 1 185 ? 0.756 -5.991 6.343 1.00 93.12 185 SER A CA 1
ATOM 1454 C C . SER A 1 185 ? 0.445 -7.121 7.334 1.00 93.12 185 SER A C 1
ATOM 1456 O O . SER A 1 185 ? 0.724 -6.941 8.518 1.00 93.12 185 SER A O 1
ATOM 1458 N N . PRO A 1 186 ? -0.032 -8.302 6.884 1.00 91.31 186 PRO A N 1
ATOM 1459 C CA . PRO A 1 186 ? -0.433 -9.399 7.773 1.00 91.31 186 PRO A CA 1
ATOM 1460 C C . PRO A 1 186 ? 0.632 -9.864 8.768 1.00 91.31 186 PRO A C 1
ATOM 1462 O O . PRO A 1 186 ? 0.341 -9.961 9.952 1.00 91.31 186 PRO A O 1
ATOM 1465 N N . GLY A 1 187 ? 1.863 -10.121 8.311 1.00 90.56 187 GLY A N 1
ATOM 1466 C CA . GLY A 1 187 ? 2.953 -10.577 9.186 1.00 90.56 187 GLY A CA 1
ATOM 1467 C C . GLY A 1 187 ? 3.284 -9.560 10.286 1.00 90.56 187 GLY A C 1
ATOM 1468 O O . GLY A 1 187 ? 3.065 -9.860 11.454 1.00 90.56 187 GLY A O 1
ATOM 1469 N N . PRO A 1 188 ? 3.701 -8.327 9.931 1.00 93.88 188 PRO A N 1
ATOM 1470 C CA . PRO A 1 188 ? 3.960 -7.268 10.906 1.00 93.88 188 PRO A CA 1
ATOM 1471 C C . PRO A 1 188 ? 2.794 -6.977 11.859 1.00 93.88 188 PRO A C 1
ATOM 1473 O O . PRO A 1 188 ? 3.029 -6.671 13.024 1.00 93.88 188 PRO A O 1
ATOM 1476 N N . LEU A 1 189 ? 1.547 -7.087 11.385 1.00 94.00 189 LEU A N 1
ATOM 1477 C CA . LEU A 1 189 ? 0.359 -6.947 12.226 1.00 94.00 189 LEU A CA 1
ATOM 1478 C C . LEU A 1 189 ? 0.273 -8.063 13.271 1.00 94.00 189 LEU A C 1
ATOM 1480 O O . LEU A 1 189 ? 0.022 -7.779 14.438 1.00 94.00 189 LEU A O 1
ATOM 1484 N N . LEU A 1 190 ? 0.485 -9.318 12.870 1.00 91.75 190 LEU A N 1
ATOM 1485 C CA . LEU A 1 190 ? 0.484 -10.461 13.786 1.00 91.75 190 LEU A CA 1
ATOM 1486 C C . LEU A 1 190 ? 1.624 -10.368 14.806 1.00 91.75 190 LEU A C 1
ATOM 1488 O O . LEU A 1 190 ? 1.395 -10.616 15.987 1.00 91.75 190 LEU A O 1
ATOM 1492 N N . ASP A 1 191 ? 2.815 -9.957 14.368 1.00 93.06 191 ASP A N 1
ATOM 1493 C CA . ASP A 1 191 ? 3.967 -9.753 15.250 1.00 93.06 191 ASP A CA 1
ATOM 1494 C C . ASP A 1 191 ? 3.704 -8.636 16.271 1.00 93.06 191 ASP A C 1
ATOM 1496 O O . ASP A 1 191 ? 4.120 -8.739 17.423 1.00 93.06 191 ASP A O 1
ATOM 1500 N N . ALA A 1 192 ? 3.024 -7.561 15.856 1.00 95.50 192 ALA A N 1
ATOM 1501 C CA . ALA A 1 192 ? 2.628 -6.474 16.745 1.00 95.50 192 ALA A CA 1
ATOM 1502 C C . ALA A 1 192 ? 1.548 -6.917 17.740 1.00 95.50 192 ALA A C 1
ATOM 1504 O O . ALA A 1 192 ? 1.725 -6.701 18.930 1.00 95.50 192 ALA A O 1
ATOM 1505 N N . LEU A 1 193 ? 0.502 -7.627 17.301 1.00 94.19 193 LEU A N 1
ATOM 1506 C CA . LEU A 1 193 ? -0.515 -8.185 18.208 1.00 94.19 193 LEU A CA 1
ATOM 1507 C C . LEU A 1 193 ? 0.072 -9.165 19.231 1.00 94.19 193 LEU A C 1
ATOM 1509 O O . LEU A 1 193 ? -0.436 -9.270 20.340 1.00 94.19 193 LEU A O 1
ATOM 1513 N N . ALA A 1 194 ? 1.122 -9.907 18.871 1.00 93.38 194 ALA A N 1
ATOM 1514 C CA . ALA A 1 194 ? 1.789 -10.807 19.807 1.00 93.38 194 ALA A CA 1
ATOM 1515 C C . ALA A 1 194 ? 2.543 -10.055 20.918 1.00 93.38 194 ALA A C 1
ATOM 1517 O O . ALA A 1 194 ? 2.658 -10.574 22.027 1.00 93.38 194 ALA A O 1
ATOM 1518 N N . ARG A 1 195 ? 3.060 -8.853 20.628 1.00 97.00 195 ARG A N 1
ATOM 1519 C CA . ARG A 1 195 ? 3.713 -7.983 21.620 1.00 97.00 195 ARG A CA 1
ATOM 1520 C C . ARG A 1 195 ? 2.708 -7.151 22.416 1.00 97.00 195 ARG A C 1
ATOM 1522 O O . ARG A 1 195 ? 2.894 -6.979 23.613 1.00 97.00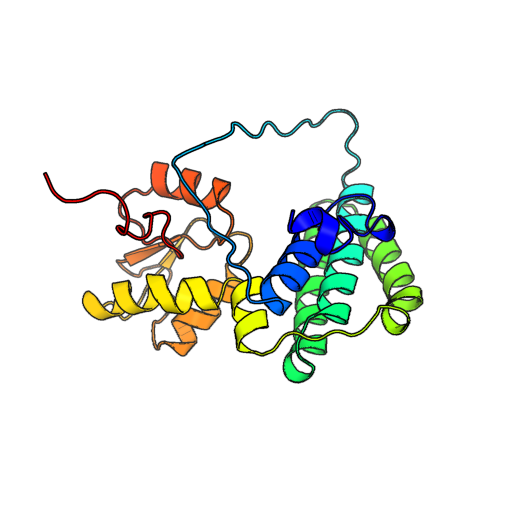 195 ARG A O 1
ATOM 1529 N N . ASP A 1 196 ? 1.654 -6.689 21.751 1.00 96.75 196 ASP A N 1
ATOM 1530 C CA . ASP A 1 196 ? 0.662 -5.743 22.256 1.00 96.75 196 ASP A CA 1
ATOM 1531 C C . ASP A 1 196 ? -0.759 -6.325 22.072 1.00 96.75 196 ASP A C 1
ATOM 1533 O O . ASP A 1 196 ? -1.498 -5.903 21.175 1.00 96.75 196 ASP A O 1
ATOM 1537 N N . PRO A 1 197 ? -1.161 -7.329 22.878 1.00 95.19 197 PRO A N 1
ATOM 1538 C CA . PRO A 1 197 ? -2.406 -8.080 22.667 1.00 95.19 197 PRO A CA 1
ATOM 1539 C C . PRO A 1 197 ? -3.683 -7.246 22.840 1.00 95.19 197 PRO A C 1
ATOM 1541 O O . PRO A 1 197 ? -4.720 -7.608 22.285 1.00 95.19 197 PRO A O 1
ATOM 1544 N N . ASP A 1 198 ? -3.600 -6.129 23.566 1.00 95.31 198 ASP A N 1
ATOM 1545 C CA . ASP A 1 198 ? -4.714 -5.202 23.793 1.00 95.31 198 ASP A CA 1
ATOM 1546 C C . ASP A 1 198 ? -4.837 -4.124 22.696 1.00 95.31 198 ASP A C 1
ATOM 1548 O O . ASP A 1 198 ? -5.772 -3.321 22.706 1.00 95.31 198 ASP A O 1
ATOM 1552 N N . ALA A 1 199 ? -3.908 -4.080 21.732 1.00 96.81 199 ALA A N 1
ATOM 1553 C CA . ALA A 1 199 ? -3.946 -3.103 20.650 1.00 96.81 199 ALA A CA 1
ATOM 1554 C C . ALA A 1 199 ? -5.036 -3.421 19.611 1.00 96.81 199 ALA A C 1
ATOM 1556 O O . ALA A 1 199 ? -5.317 -4.571 19.263 1.00 96.81 199 ALA A O 1
ATOM 1557 N N . CYS A 1 200 ? -5.622 -2.373 19.035 1.00 96.75 200 CYS A N 1
ATOM 1558 C CA . CYS A 1 200 ? -6.617 -2.495 17.977 1.00 96.75 200 CYS A CA 1
ATOM 1559 C C . CYS A 1 200 ? -5.956 -2.791 16.621 1.00 96.75 200 CYS A C 1
ATOM 1561 O O . CYS A 1 200 ? -5.108 -2.035 16.139 1.00 96.75 200 CYS A O 1
ATOM 1563 N N . ALA A 1 201 ? -6.383 -3.869 15.961 1.00 95.88 201 ALA A N 1
ATOM 1564 C CA . ALA A 1 201 ? -5.933 -4.207 14.613 1.00 95.88 201 ALA A CA 1
ATOM 1565 C C . ALA A 1 201 ? -6.712 -3.420 13.536 1.00 95.88 201 ALA A C 1
ATOM 1567 O O . ALA A 1 201 ? -7.935 -3.294 13.635 1.00 95.88 201 ALA A O 1
ATOM 1568 N N . PRO A 1 202 ? -6.054 -2.951 12.458 1.00 94.31 202 PRO A N 1
ATOM 1569 C CA . PRO A 1 202 ? -6.702 -2.163 11.407 1.00 94.31 202 PRO A CA 1
ATOM 1570 C C . PRO A 1 202 ? -7.658 -2.962 10.514 1.00 94.31 202 PRO A C 1
ATOM 1572 O O . PRO A 1 202 ? -8.440 -2.380 9.766 1.00 94.31 202 PRO A O 1
ATOM 1575 N N . TRP A 1 203 ? -7.610 -4.290 10.569 1.00 91.25 203 TRP A N 1
ATOM 1576 C CA . TRP A 1 203 ? -8.532 -5.170 9.861 1.00 91.25 203 TRP A CA 1
ATOM 1577 C C . TRP A 1 203 ? -8.667 -6.503 10.595 1.00 91.25 203 TRP A C 1
ATOM 1579 O O . TRP A 1 203 ? -7.810 -6.899 11.387 1.00 91.25 203 TRP A O 1
ATOM 1589 N N . SER A 1 204 ? -9.784 -7.187 10.352 1.00 82.75 204 SER A N 1
ATOM 1590 C CA . SER A 1 204 ? -10.113 -8.427 11.046 1.00 82.75 204 SER A CA 1
ATOM 1591 C C . SER A 1 204 ? -9.543 -9.646 10.327 1.00 82.75 204 SER A C 1
ATOM 1593 O O . SER A 1 204 ? -9.714 -9.815 9.122 1.00 82.75 204 SER A O 1
ATOM 1595 N N . LEU A 1 205 ? -8.938 -10.539 11.107 1.00 70.81 205 LEU A N 1
ATOM 1596 C CA . LEU A 1 205 ? -8.621 -11.912 10.709 1.00 70.81 205 LEU A CA 1
ATOM 1597 C C . LEU A 1 205 ? -9.717 -12.911 11.101 1.00 70.81 205 LEU A C 1
ATOM 1599 O O . LEU A 1 205 ? -9.584 -14.107 10.828 1.00 70.81 205 LEU A O 1
ATOM 1603 N N . ARG A 1 206 ? -10.771 -12.453 11.793 1.00 64.94 206 ARG A N 1
ATOM 1604 C CA . ARG A 1 206 ? -11.914 -13.309 12.108 1.00 64.94 206 ARG A CA 1
ATOM 1605 C C . ARG A 1 206 ? -12.579 -13.655 10.787 1.00 64.94 206 ARG A C 1
ATOM 1607 O O . ARG A 1 206 ? -12.949 -12.758 10.027 1.00 64.94 206 ARG A O 1
ATOM 1614 N N . HIS A 1 207 ? -12.686 -14.952 10.516 1.00 52.06 207 HIS A N 1
ATOM 1615 C CA . HIS A 1 207 ? -13.543 -15.438 9.451 1.00 52.06 207 HIS A CA 1
ATOM 1616 C C . HIS A 1 207 ? -14.909 -14.766 9.603 1.00 52.06 207 HIS A C 1
ATOM 1618 O O . HIS A 1 207 ? -15.375 -14.551 10.721 1.00 52.06 207 HIS A O 1
ATOM 1624 N N . HIS A 1 208 ? -15.551 -14.406 8.490 1.00 44.34 208 HIS A N 1
ATOM 1625 C CA . HIS A 1 208 ? -16.999 -14.270 8.526 1.00 44.34 208 HIS A CA 1
ATOM 1626 C C . HIS A 1 208 ? -17.521 -15.563 9.161 1.00 44.34 208 HIS A C 1
ATOM 1628 O O . HIS A 1 208 ? -17.373 -16.623 8.554 1.00 44.34 208 HIS A O 1
ATOM 1634 N N . ASP A 1 209 ? -18.038 -15.474 10.389 1.00 37.81 209 ASP A N 1
ATOM 1635 C CA . ASP A 1 209 ? -18.672 -16.562 11.138 1.00 37.81 209 ASP A CA 1
ATOM 1636 C C . ASP A 1 209 ? -19.967 -16.962 10.418 1.00 37.81 209 ASP A C 1
ATOM 1638 O O . ASP A 1 209 ? -21.089 -16.673 10.822 1.00 37.81 209 ASP A O 1
ATOM 1642 N N . GLY A 1 210 ? -19.781 -17.568 9.254 1.00 36.25 210 GLY A N 1
ATOM 1643 C CA . GLY A 1 210 ? -20.781 -17.900 8.261 1.00 36.25 210 GLY A CA 1
ATOM 1644 C C . GLY A 1 210 ? -20.296 -19.117 7.492 1.00 36.25 210 GLY A C 1
ATOM 1645 O O . GLY A 1 210 ? -20.106 -19.038 6.288 1.00 36.25 210 GLY A O 1
ATOM 1646 N N . ILE A 1 211 ? -19.966 -20.168 8.245 1.00 33.03 211 ILE A N 1
ATOM 1647 C CA . ILE A 1 211 ? -20.049 -21.619 7.993 1.00 33.03 211 ILE A CA 1
ATOM 1648 C C . ILE A 1 211 ? -19.228 -22.233 9.133 1.00 33.03 211 ILE A C 1
ATOM 1650 O O . ILE A 1 211 ? -18.059 -22.546 8.980 1.00 33.03 211 ILE A O 1
ATOM 1654 N N . LEU A 1 212 ? -19.808 -22.250 10.327 1.00 29.22 212 LEU A N 1
ATOM 1655 C CA . LEU A 1 212 ? -19.703 -23.303 11.338 1.00 29.22 212 LEU A CA 1
ATOM 1656 C C . LEU A 1 212 ? -20.608 -22.837 12.475 1.00 29.22 212 LEU A C 1
ATOM 1658 O O . LEU A 1 212 ? -20.331 -21.889 13.203 1.00 29.22 212 LEU A O 1
ATOM 1662 N N . ALA A 1 213 ? -21.784 -23.450 12.493 1.00 29.47 213 ALA A N 1
ATOM 1663 C CA . ALA A 1 213 ? -22.824 -23.209 13.461 1.00 29.47 213 ALA A CA 1
ATOM 1664 C C . ALA A 1 213 ? -22.307 -23.394 14.892 1.00 29.47 213 ALA A C 1
ATOM 1666 O O . ALA A 1 213 ? -21.467 -24.253 15.159 1.00 29.47 213 ALA A O 1
ATOM 1667 N N . ARG A 1 214 ? -22.905 -22.602 15.785 1.00 32.12 214 ARG A N 1
ATOM 1668 C CA . ARG A 1 214 ? -23.100 -22.869 17.211 1.00 32.12 214 ARG A CA 1
ATOM 1669 C C . ARG A 1 214 ? -22.842 -24.331 17.599 1.00 32.12 214 ARG A C 1
ATOM 1671 O O . ARG A 1 214 ? -23.530 -25.231 17.110 1.00 32.12 214 ARG A O 1
ATOM 1678 N N . ARG A 1 215 ? -21.959 -24.520 18.572 1.00 35.19 215 ARG A N 1
ATOM 1679 C CA . ARG A 1 215 ? -22.202 -25.431 19.688 1.00 35.19 215 ARG A CA 1
ATOM 1680 C C . ARG A 1 215 ? -21.917 -24.678 20.971 1.00 35.19 215 ARG A C 1
ATOM 1682 O O . ARG A 1 215 ? -20.885 -23.975 20.989 1.00 35.19 215 ARG A O 1
#

Secondary structure (DSSP, 8-state):
-HHHHTTSS-GGG-SSSHHHHHHHHHHHTT------SSS--------TT--HHHHHHHHHHHHHHHHHHHS-HHHHHHHHHHHHHHHHHHHHHTT-HHHHHHHHHHHHHHGGGSPP-PPPHHHHHHHHSHHHHHHHHHHHHHHTT--EEEEES--TTHHHHHHHHHHTTPEE-TT-SSEEE----HHHHHHHHHH-TTSBPSS--S--S-SS---

Foldseek 3Di:
DLCVVLVHFDCVLVDDCSVLVSLLSCLQVVHDDAFAPVDDDDDDDDPPPDDVLQVLLSHLQNVLLSLLAEADPVCSVVSNVVSLVVSCVVCVVVVNNVSSVNSVVVCVVCSVVRHHDYDDPVSVCVSLVLVQLLVFVLVVCVVVVAQEEEEDLADRSLVSNQVSCVVSNRHYDNPGPAYEHSDPDPVSQVVVCVVVVRHHYSHDNDPPPPPDDDD